Protein AF-W2PEN9-F1 (afdb_monomer_lite)

Secondary structure (DSSP, 8-state):
-PPPPPHHHHHHHHHHHS--------------PPP---------SS-PPPS----HHHHHHHHHTHHHHHHHHHHHHHHH--S-HHHHHHHHHHHHHTT-TTTT--HHHHHSSHHHHHHHHHHHHHHHTTS-TT-EEEHHHHHHHHHHH-TT--HHHHHHHHTTSPB-TTS-BEEEHHHHHHHHHHHHHTHHHHHHHHHHHHHHHHHHHHHHHHH--

Foldseek 3Di:
DDDPQPPVNLVVLQVLLLDDDPDDDDDDDDDDDD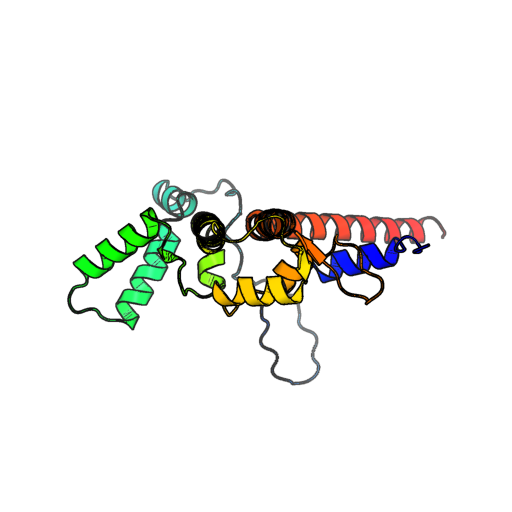DDDDDDPPDDADDPDDDDDDDPVVVCCSVVVVVVLVVVLVVCCVVVVDPDSVVSVVVSVVCLVVLNNQAPDAPCSCLVHLSSLVSLLVVLCVVCVPPDQQDKDWLVVVVVSVCVRHVNDDVSLSSQLQSPFDQDPVRIGIDGNNSSSVSSSCCSNCVVVSSVVVVVVVVVVVVVVVVVVVVVD

Organism: Phytophthora nicotianae (strain INRA-310) (NCBI:txid761204)

InterPro domains:
  IPR038968 Centriolar satellite-associated tubulin polyglutamylase complex regulator 1 [PTHR34252] (54-213)

Radius of gyration: 21.75 Å; chains: 1; bounding box: 69×40×58 Å

pLDDT: mean 78.37, std 22.48, range [27.11, 97.94]

Sequence (217 aa):
MSAPTSRLQAERLIASAYRIPLVGNDGAGDIAAPTVSSGSKLRTLTRLPSRNSTSSSEFYLQQSGVQFYVDDLVRQLQDKRPDQPAQFIASYFSAVAKGSNVKSRPYEYINGCLQNRVAFLAQLQRSYAKIDHEIVLSVGDFTEMLRCQCRDLPTQLILQATCHLVEDQDGQRRASLQTFLAAFSACFFFNEFLNKTHDIYNENSAAKDSNSIRSER

Structure (mmCIF, N/CA/C/O backbone):
data_AF-W2PEN9-F1
#
_entry.id   AF-W2PEN9-F1
#
loop_
_atom_site.group_PDB
_atom_site.id
_atom_site.type_symbol
_atom_site.label_atom_id
_atom_site.label_alt_id
_atom_site.label_comp_id
_atom_site.label_asym_id
_atom_site.label_entity_id
_atom_site.label_seq_id
_atom_site.pdbx_PDB_ins_code
_atom_site.Cartn_x
_atom_site.Cartn_y
_atom_site.Cartn_z
_atom_site.occupancy
_atom_site.B_iso_or_equiv
_atom_site.auth_seq_id
_atom_site.auth_comp_id
_atom_site.auth_asym_id
_atom_site.auth_atom_id
_atom_site.pdbx_PDB_model_num
ATOM 1 N N . MET A 1 1 ? 20.825 1.359 -31.625 1.00 36.50 1 MET A N 1
ATOM 2 C CA . MET A 1 1 ? 21.377 0.131 -31.013 1.00 36.50 1 MET A CA 1
ATOM 3 C C . MET A 1 1 ? 21.839 0.518 -29.616 1.00 36.50 1 MET A C 1
ATOM 5 O O . MET A 1 1 ? 22.819 1.241 -29.514 1.00 36.50 1 MET A O 1
ATOM 9 N N . SER A 1 2 ? 21.064 0.196 -28.575 1.00 44.50 2 SER A N 1
ATOM 10 C CA . SER A 1 2 ? 21.386 0.583 -27.190 1.00 44.50 2 SER A CA 1
ATOM 11 C C . SER A 1 2 ? 22.371 -0.422 -26.594 1.00 44.50 2 SER A C 1
ATOM 13 O O . SER A 1 2 ? 22.184 -1.628 -26.760 1.00 44.50 2 SER A O 1
ATOM 15 N N . ALA A 1 3 ? 23.444 0.066 -25.971 1.00 44.28 3 ALA A N 1
ATOM 16 C CA . ALA A 1 3 ? 24.435 -0.783 -25.321 1.00 44.28 3 ALA A CA 1
ATOM 17 C C . ALA A 1 3 ? 23.805 -1.466 -24.092 1.00 44.28 3 ALA A C 1
ATOM 19 O O . ALA A 1 3 ? 23.080 -0.807 -23.345 1.00 44.28 3 ALA A O 1
ATOM 20 N N . PRO A 1 4 ? 24.065 -2.763 -23.853 1.00 49.03 4 PRO A N 1
ATOM 21 C CA . PRO A 1 4 ? 23.565 -3.434 -22.664 1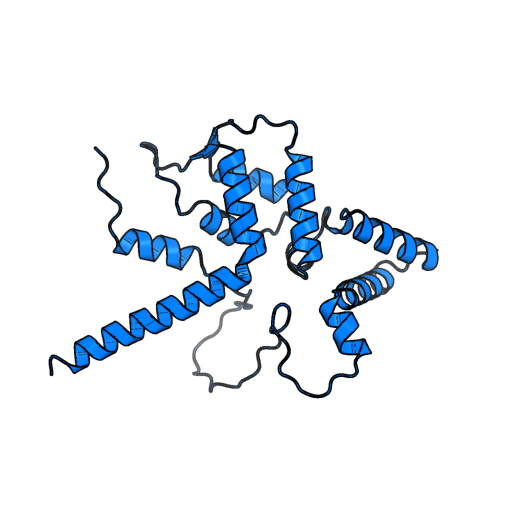.00 49.03 4 PRO A CA 1
ATOM 22 C C . PRO A 1 4 ? 24.129 -2.740 -21.422 1.00 49.03 4 PRO A C 1
ATOM 24 O O . PRO A 1 4 ? 25.333 -2.489 -21.330 1.00 49.03 4 PRO A O 1
ATOM 27 N N . THR A 1 5 ? 23.246 -2.411 -20.480 1.00 55.62 5 THR A N 1
ATOM 28 C CA . THR A 1 5 ? 23.597 -1.821 -19.188 1.00 55.62 5 THR A CA 1
ATOM 29 C C . THR A 1 5 ? 24.716 -2.644 -18.561 1.00 55.62 5 THR A C 1
ATOM 31 O O . THR A 1 5 ? 24.570 -3.852 -18.366 1.00 55.62 5 THR A O 1
ATOM 34 N N . SER A 1 6 ? 25.862 -2.015 -18.285 1.00 73.19 6 SER A N 1
ATOM 35 C CA . SER A 1 6 ? 26.991 -2.750 -17.712 1.00 73.19 6 SER A CA 1
ATOM 36 C C . SER A 1 6 ? 26.580 -3.347 -16.363 1.00 73.19 6 SER A C 1
ATOM 38 O O . SER A 1 6 ? 25.839 -2.724 -15.599 1.00 73.19 6 SER A O 1
ATOM 40 N N . ARG A 1 7 ? 27.060 -4.555 -16.053 1.00 59.19 7 ARG A N 1
ATOM 41 C CA . ARG A 1 7 ? 26.743 -5.261 -14.799 1.00 59.19 7 ARG A CA 1
ATOM 42 C C . ARG A 1 7 ? 26.916 -4.369 -13.561 1.00 59.19 7 ARG A C 1
ATOM 44 O O . ARG A 1 7 ? 26.056 -4.366 -12.692 1.00 59.19 7 ARG A O 1
ATOM 51 N N . LEU A 1 8 ? 27.971 -3.554 -13.532 1.00 60.97 8 LEU A N 1
ATOM 52 C CA . LEU A 1 8 ? 28.244 -2.599 -12.452 1.00 60.97 8 LEU A CA 1
ATOM 53 C C . LEU A 1 8 ? 27.180 -1.493 -12.338 1.00 60.97 8 LEU A C 1
ATOM 55 O O . LEU A 1 8 ? 26.851 -1.057 -11.237 1.00 60.97 8 LEU A O 1
ATOM 59 N N . GLN A 1 9 ? 26.627 -1.025 -13.458 1.00 64.06 9 GLN A N 1
ATOM 60 C CA . GLN A 1 9 ? 25.524 -0.059 -13.465 1.00 64.06 9 GLN A CA 1
ATOM 61 C C . GLN A 1 9 ? 24.226 -0.687 -12.952 1.00 64.06 9 GLN A C 1
ATOM 63 O O . GLN A 1 9 ? 23.516 -0.056 -12.170 1.00 64.06 9 GLN A O 1
ATOM 68 N N . ALA A 1 10 ? 23.942 -1.928 -13.355 1.00 58.59 10 ALA A N 1
ATOM 69 C CA . ALA A 1 10 ? 22.787 -2.674 -12.867 1.00 58.59 10 ALA A CA 1
ATOM 70 C C . ALA A 1 10 ? 22.895 -2.940 -11.355 1.00 58.59 10 ALA A C 1
ATOM 72 O O . ALA A 1 10 ? 21.950 -2.677 -10.617 1.00 58.59 10 ALA A O 1
ATOM 73 N N . GLU A 1 11 ? 24.068 -3.358 -10.870 1.00 63.22 11 GLU A N 1
ATOM 74 C CA . GLU A 1 11 ? 24.340 -3.552 -9.440 1.00 63.22 11 GLU A CA 1
ATOM 75 C C . GLU A 1 11 ? 24.165 -2.247 -8.645 1.00 63.22 11 GLU A C 1
ATOM 77 O O . GLU A 1 11 ? 23.538 -2.255 -7.587 1.00 63.22 11 GLU A O 1
ATOM 82 N N . ARG A 1 12 ? 24.623 -1.101 -9.172 1.00 64.25 12 ARG A N 1
ATOM 83 C CA . ARG A 1 12 ? 24.409 0.215 -8.539 1.00 64.25 12 ARG A CA 1
ATOM 84 C C . ARG A 1 12 ? 22.937 0.631 -8.489 1.00 64.25 12 ARG A C 1
ATOM 86 O O . ARG A 1 12 ? 22.512 1.173 -7.472 1.00 64.25 12 ARG A O 1
ATOM 93 N N . LEU A 1 13 ? 22.169 0.387 -9.554 1.00 62.69 13 LEU A N 1
ATOM 94 C CA . LEU A 1 13 ? 20.728 0.676 -9.609 1.00 62.69 13 LEU A CA 1
ATOM 95 C C . LEU A 1 13 ? 19.922 -0.204 -8.648 1.00 62.69 13 LEU A C 1
ATOM 97 O O . LEU A 1 13 ? 18.976 0.264 -8.022 1.00 62.69 13 LEU A O 1
ATOM 101 N N . ILE A 1 14 ? 20.306 -1.471 -8.512 1.00 61.19 14 ILE A N 1
ATOM 102 C CA . ILE A 1 14 ? 19.702 -2.393 -7.550 1.00 61.19 14 ILE A CA 1
ATOM 103 C C . ILE A 1 14 ? 20.055 -1.941 -6.127 1.00 61.19 14 ILE A C 1
ATOM 105 O O . ILE A 1 14 ? 19.162 -1.736 -5.308 1.00 61.19 14 ILE A O 1
ATOM 109 N N . ALA A 1 15 ? 21.333 -1.689 -5.841 1.00 61.69 15 ALA A N 1
ATOM 110 C CA . ALA A 1 15 ? 21.780 -1.269 -4.515 1.00 61.69 15 ALA A CA 1
ATOM 111 C C . ALA A 1 15 ? 21.149 0.057 -4.054 1.00 61.69 15 ALA A C 1
ATOM 113 O O . ALA A 1 15 ? 20.834 0.208 -2.872 1.00 61.69 15 ALA A O 1
ATOM 114 N N . SER A 1 16 ? 20.933 1.012 -4.968 1.00 61.69 16 SER A N 1
ATOM 115 C CA . SER A 1 16 ? 20.257 2.276 -4.652 1.00 61.69 16 SER A CA 1
ATOM 116 C C . SER A 1 16 ? 18.753 2.109 -4.419 1.00 61.69 16 SER A C 1
ATOM 118 O O . SER A 1 16 ? 18.167 2.877 -3.657 1.00 61.69 16 SER A O 1
ATOM 120 N N . ALA A 1 17 ? 18.134 1.091 -5.018 1.00 59.47 17 ALA A N 1
ATOM 121 C CA . ALA A 1 17 ? 16.733 0.769 -4.802 1.00 59.47 17 ALA A CA 1
ATOM 122 C C . ALA A 1 17 ? 16.499 0.072 -3.444 1.00 59.47 17 ALA A C 1
ATOM 124 O O . ALA A 1 17 ? 15.521 0.365 -2.764 1.00 59.47 17 ALA A O 1
ATOM 125 N N . TYR A 1 18 ? 17.407 -0.803 -2.994 1.00 56.41 18 TYR A N 1
ATOM 126 C CA . TYR A 1 18 ? 17.242 -1.633 -1.784 1.00 56.41 18 TYR A CA 1
ATOM 127 C C . TYR A 1 18 ? 17.724 -1.014 -0.457 1.00 56.41 18 TYR A C 1
ATOM 129 O O . TYR A 1 18 ? 18.087 -1.723 0.478 1.00 56.41 18 TYR A O 1
ATOM 137 N N . ARG A 1 19 ? 17.657 0.312 -0.311 1.00 55.56 19 ARG A N 1
ATOM 138 C CA . ARG A 1 19 ? 17.834 0.987 0.987 1.00 55.56 19 ARG A CA 1
ATOM 139 C C . ARG A 1 19 ? 16.737 2.009 1.210 1.00 55.56 19 ARG A C 1
ATOM 141 O O . ARG A 1 19 ? 16.896 3.153 0.804 1.00 55.56 19 ARG A O 1
ATOM 148 N N . ILE A 1 20 ? 15.666 1.643 1.911 1.00 47.00 20 ILE A N 1
ATOM 149 C CA . ILE A 1 20 ? 14.842 2.655 2.585 1.00 47.00 20 ILE A CA 1
ATOM 150 C C . ILE A 1 20 ? 15.685 3.158 3.764 1.00 47.00 20 ILE A C 1
ATOM 152 O O . ILE A 1 20 ? 15.983 2.357 4.655 1.00 47.00 20 ILE A O 1
ATOM 156 N N . PRO A 1 21 ? 16.115 4.431 3.794 1.00 37.88 21 PRO A N 1
ATOM 157 C CA . PRO A 1 21 ? 16.745 4.973 4.983 1.00 37.88 21 PRO A CA 1
ATOM 158 C C . PRO A 1 21 ? 15.712 4.904 6.110 1.00 37.88 21 PRO A C 1
ATOM 160 O O . PRO A 1 21 ? 14.621 5.461 5.992 1.00 37.88 21 PRO A O 1
ATOM 163 N N . LEU A 1 22 ? 16.036 4.205 7.199 1.00 38.66 22 LEU A N 1
ATOM 164 C CA . LEU A 1 22 ? 15.393 4.489 8.479 1.00 38.66 22 LEU A CA 1
ATOM 165 C C . LEU A 1 22 ? 15.647 5.974 8.736 1.00 38.66 22 LEU A C 1
ATOM 167 O O . LEU A 1 22 ? 16.805 6.383 8.721 1.00 38.66 22 LEU A O 1
ATOM 171 N N . VAL A 1 23 ? 14.586 6.769 8.885 1.00 37.06 23 VAL A N 1
ATOM 172 C CA . VAL A 1 23 ? 14.682 8.209 9.150 1.00 37.06 23 VAL A CA 1
ATOM 173 C C . VAL A 1 23 ? 15.519 8.404 10.417 1.00 37.06 23 VAL A C 1
ATOM 175 O O . VAL A 1 23 ? 15.041 8.221 11.534 1.00 37.06 23 VAL A O 1
ATOM 178 N N . GLY A 1 24 ? 16.800 8.698 10.214 1.00 35.28 24 GLY A N 1
ATOM 179 C CA . GLY A 1 24 ? 17.732 9.186 11.212 1.00 35.28 24 GLY A CA 1
ATOM 180 C C . GLY A 1 24 ? 17.634 10.702 11.223 1.00 35.28 24 GLY A C 1
ATOM 181 O O . GLY A 1 24 ? 17.643 11.348 10.181 1.00 35.28 24 GLY A O 1
ATOM 182 N N . ASN A 1 25 ? 17.445 11.248 12.412 1.00 36.69 25 ASN A N 1
ATOM 183 C CA . ASN A 1 25 ? 17.332 12.667 12.685 1.00 36.69 25 ASN A CA 1
ATOM 184 C C . ASN A 1 25 ? 18.675 13.374 12.417 1.00 36.69 25 ASN A C 1
ATOM 186 O O . ASN A 1 25 ? 19.529 13.399 13.301 1.00 36.69 25 ASN A O 1
ATOM 190 N N . ASP A 1 26 ? 18.850 13.954 11.228 1.00 33.12 26 ASP A N 1
ATOM 191 C CA . ASP A 1 26 ? 20.041 14.738 10.884 1.00 33.12 26 ASP A CA 1
ATOM 192 C C . ASP A 1 26 ? 19.866 16.208 11.297 1.00 33.12 26 ASP A C 1
ATOM 194 O O . ASP A 1 26 ? 19.340 17.045 10.562 1.00 33.12 26 ASP A O 1
ATOM 198 N N . GLY A 1 27 ? 20.329 16.510 12.511 1.00 28.61 27 GLY A N 1
ATOM 199 C CA . GLY A 1 27 ? 20.738 17.844 12.942 1.00 28.61 27 GLY A CA 1
ATOM 200 C C . GLY A 1 27 ? 22.260 17.861 13.106 1.00 28.61 27 GLY A C 1
ATOM 201 O O . GLY A 1 27 ? 22.811 17.022 13.811 1.00 28.61 27 GLY A O 1
ATOM 202 N N . ALA A 1 28 ? 22.916 18.789 12.413 1.00 30.97 28 ALA A N 1
ATOM 203 C CA . ALA A 1 28 ? 24.364 18.949 12.282 1.00 30.97 28 ALA A CA 1
ATOM 204 C C . ALA A 1 28 ? 25.158 19.034 13.608 1.00 30.97 28 ALA A C 1
ATOM 206 O O . ALA A 1 28 ? 24.712 19.668 14.563 1.00 30.97 28 ALA A O 1
ATOM 207 N N . GLY A 1 29 ? 26.386 18.492 13.611 1.00 27.11 29 GLY A N 1
ATOM 208 C CA . GLY A 1 29 ? 27.411 18.747 14.635 1.00 27.11 29 GLY A CA 1
ATOM 209 C C . GLY A 1 29 ? 28.512 17.676 14.692 1.00 27.11 29 GLY A C 1
ATOM 210 O O . GLY A 1 29 ? 28.218 16.488 14.697 1.00 27.11 29 GLY A O 1
ATOM 211 N N . ASP A 1 30 ? 29.770 18.112 14.717 1.00 27.16 30 ASP A N 1
ATOM 212 C CA . ASP A 1 30 ? 31.003 17.369 14.425 1.00 27.16 30 ASP A CA 1
ATOM 213 C C . ASP A 1 30 ? 31.436 16.218 15.368 1.00 27.16 30 ASP A C 1
ATOM 215 O O . ASP A 1 30 ? 31.248 16.244 16.581 1.00 27.16 30 ASP A O 1
ATOM 219 N N . ILE A 1 31 ? 32.125 15.253 14.739 1.00 38.59 31 ILE A N 1
ATOM 220 C CA . ILE A 1 31 ? 33.254 14.403 15.179 1.00 38.59 31 ILE A CA 1
ATOM 221 C C . ILE A 1 31 ? 33.302 13.951 16.658 1.00 38.59 31 ILE A C 1
ATOM 223 O O . ILE A 1 31 ? 33.938 14.577 17.501 1.00 38.59 31 ILE A O 1
ATOM 227 N N . ALA A 1 32 ? 32.833 12.722 16.905 1.00 27.30 32 ALA A N 1
ATOM 228 C CA . ALA A 1 32 ? 33.479 11.748 17.796 1.00 27.30 32 ALA A CA 1
ATOM 229 C C . ALA A 1 32 ? 32.985 10.326 17.462 1.00 27.30 32 ALA A C 1
ATOM 231 O O . ALA A 1 32 ? 31.792 10.104 17.265 1.00 27.30 32 ALA A O 1
ATOM 232 N N . ALA A 1 33 ? 33.900 9.357 17.377 1.00 37.22 33 ALA A N 1
ATOM 233 C CA . ALA A 1 33 ? 33.583 7.955 17.103 1.00 37.22 33 ALA A CA 1
ATOM 234 C C . ALA A 1 33 ? 32.641 7.366 18.176 1.00 37.22 33 ALA A C 1
ATOM 236 O O . ALA A 1 33 ? 32.981 7.452 19.359 1.00 37.22 33 ALA A O 1
ATOM 237 N N . PRO A 1 34 ? 31.515 6.714 17.819 1.00 28.61 34 PRO A N 1
ATOM 238 C CA . PRO A 1 34 ? 30.707 6.016 18.799 1.00 28.61 34 PRO A CA 1
ATOM 239 C C . PRO A 1 34 ? 31.032 4.520 18.804 1.00 28.61 34 PRO A C 1
ATOM 241 O O . PRO A 1 34 ? 30.925 3.798 17.811 1.00 28.61 34 PRO A O 1
ATOM 244 N N . THR A 1 35 ? 31.420 4.071 19.989 1.00 27.22 35 THR A N 1
ATOM 245 C CA . THR A 1 35 ? 31.368 2.695 20.462 1.00 27.22 35 THR A CA 1
ATOM 246 C C . THR A 1 35 ? 30.011 2.059 20.156 1.00 27.22 35 THR A C 1
ATOM 248 O O . THR A 1 35 ? 28.951 2.662 20.328 1.00 27.22 35 THR A O 1
ATOM 251 N N . VAL A 1 36 ? 30.051 0.810 19.689 1.00 31.73 36 VAL A N 1
ATOM 252 C CA . VAL A 1 36 ? 28.879 0.029 19.280 1.00 31.73 36 VAL A CA 1
ATOM 253 C C . VAL A 1 36 ? 28.050 -0.335 20.516 1.00 31.73 36 VAL A C 1
ATOM 255 O O . VAL A 1 36 ? 28.232 -1.383 21.129 1.00 31.73 36 VAL A O 1
ATOM 258 N N . SER A 1 37 ? 27.140 0.559 20.900 1.00 27.22 37 SER A N 1
ATOM 259 C CA . SER A 1 37 ? 26.091 0.292 21.879 1.00 27.22 37 SER A CA 1
ATOM 260 C C . SER A 1 37 ? 24.878 -0.289 21.156 1.00 27.22 37 SER A C 1
ATOM 262 O O . SER A 1 37 ? 24.178 0.376 20.393 1.00 27.22 37 SER A O 1
ATOM 264 N N . SER A 1 38 ? 24.685 -1.585 21.371 1.00 41.69 38 SER A N 1
ATOM 265 C CA . SER A 1 38 ? 23.559 -2.382 20.898 1.00 41.69 38 SER A CA 1
ATOM 266 C C . SER A 1 38 ? 22.245 -1.841 21.476 1.00 41.69 38 SER A C 1
ATOM 268 O O . SER A 1 38 ? 22.045 -1.871 22.689 1.00 41.69 38 SER A O 1
ATOM 270 N N . GLY A 1 39 ? 21.340 -1.342 20.627 1.00 37.44 39 GLY A N 1
ATOM 271 C CA . GLY A 1 39 ? 20.090 -0.752 21.118 1.00 37.44 39 GLY A CA 1
ATOM 272 C C . GLY A 1 39 ? 19.111 -0.231 20.067 1.00 37.44 39 GLY A C 1
ATOM 273 O O . GLY A 1 39 ? 18.534 0.832 20.260 1.00 37.44 39 GLY A O 1
ATOM 274 N N . SER A 1 40 ? 18.881 -0.942 18.961 1.00 32.50 40 SER A N 1
ATOM 275 C CA . SER A 1 40 ? 17.848 -0.575 17.976 1.00 32.50 40 SER A CA 1
ATOM 276 C C . SER A 1 40 ? 16.501 -1.247 18.288 1.00 32.50 40 SER A C 1
ATOM 278 O O . SER A 1 40 ? 16.258 -2.406 17.948 1.00 32.50 40 SER A O 1
ATOM 280 N N . LYS A 1 41 ? 15.591 -0.491 18.922 1.00 40.28 41 LYS A N 1
ATOM 281 C CA . LYS A 1 41 ? 14.183 -0.852 19.201 1.00 40.28 41 LYS A CA 1
ATOM 282 C C . LYS A 1 41 ? 13.266 -0.742 17.965 1.00 40.28 41 LYS A C 1
ATOM 284 O O . LYS A 1 41 ? 12.173 -0.201 18.050 1.00 40.28 41 LYS A O 1
ATOM 289 N N . LEU A 1 42 ? 13.690 -1.273 16.821 1.00 37.81 42 LEU A N 1
ATOM 290 C CA . LEU A 1 42 ? 12.857 -1.423 15.615 1.00 37.81 42 LEU A CA 1
ATOM 291 C C . LEU A 1 42 ? 13.121 -2.795 14.993 1.00 37.81 42 LEU A C 1
ATOM 293 O O . LEU A 1 42 ? 13.572 -2.961 13.865 1.00 37.81 42 LEU A O 1
ATOM 297 N N . ARG A 1 43 ? 12.877 -3.823 15.797 1.00 46.34 43 ARG A N 1
ATOM 298 C CA . ARG A 1 43 ? 12.723 -5.195 15.334 1.00 46.34 43 ARG A CA 1
ATOM 299 C C . ARG A 1 43 ? 11.409 -5.659 15.919 1.00 46.34 43 ARG A C 1
ATOM 301 O O . ARG A 1 43 ? 11.292 -5.636 17.139 1.00 46.34 43 ARG A O 1
ATOM 308 N N . THR A 1 44 ? 10.459 -6.037 15.065 1.00 44.47 44 THR A N 1
ATOM 309 C CA . THR A 1 44 ? 9.559 -7.204 15.197 1.00 44.47 44 THR A CA 1
ATOM 310 C C . THR A 1 44 ? 8.260 -6.934 14.444 1.00 44.47 44 THR A C 1
ATOM 312 O O . THR A 1 44 ? 7.286 -6.532 15.057 1.00 44.47 44 THR A O 1
ATOM 315 N N . LEU A 1 45 ? 8.222 -7.207 13.137 1.00 48.12 45 LEU A N 1
ATOM 316 C CA . LEU A 1 45 ? 6.973 -7.643 12.489 1.00 48.12 45 LEU A CA 1
ATOM 317 C C . LEU A 1 45 ? 7.129 -8.841 11.548 1.00 48.12 45 LEU A C 1
ATOM 319 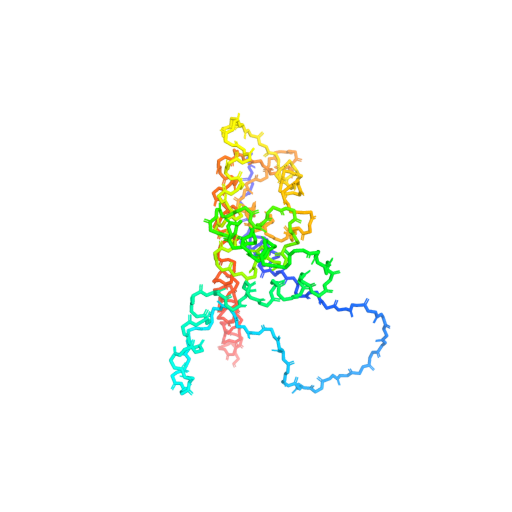O O . LEU A 1 45 ? 6.135 -9.340 11.037 1.00 48.12 45 LEU A O 1
ATOM 323 N N . THR A 1 46 ? 8.340 -9.396 11.425 1.00 46.94 46 THR A N 1
ATOM 324 C CA . THR A 1 46 ? 8.544 -10.691 10.758 1.00 46.94 46 THR A CA 1
ATOM 325 C C . THR A 1 46 ? 9.720 -11.456 11.372 1.00 46.94 46 THR A C 1
ATOM 327 O O . THR A 1 46 ? 10.643 -11.891 10.674 1.00 46.94 46 THR A O 1
ATOM 330 N N . ARG A 1 47 ? 9.755 -11.575 12.708 1.00 45.00 47 ARG A N 1
ATOM 331 C CA . ARG A 1 47 ? 10.614 -12.567 13.370 1.00 45.00 47 ARG A CA 1
ATOM 332 C C . ARG A 1 47 ? 9.761 -13.814 13.586 1.00 45.00 47 ARG A C 1
ATOM 334 O O . ARG A 1 47 ? 8.822 -13.766 14.370 1.00 45.00 47 ARG A O 1
ATOM 341 N N . LEU A 1 48 ? 10.083 -14.914 12.899 1.00 41.34 48 LEU A N 1
ATOM 342 C CA . LEU A 1 48 ? 9.625 -16.239 13.324 1.00 41.34 48 LEU A CA 1
ATOM 343 C C . LEU A 1 48 ? 10.046 -16.403 14.796 1.00 41.34 48 LEU A C 1
ATOM 345 O O . LEU A 1 48 ? 11.238 -16.236 15.084 1.00 41.34 48 LEU A O 1
ATOM 349 N N . PRO A 1 49 ? 9.115 -16.622 15.739 1.00 42.31 49 PRO A N 1
ATOM 350 C CA . PRO A 1 49 ? 9.443 -16.562 17.156 1.00 42.31 49 PRO A CA 1
ATOM 351 C C . PRO A 1 49 ? 10.445 -17.656 17.524 1.00 42.31 49 PRO A C 1
ATOM 353 O O . PRO A 1 49 ? 10.197 -18.845 17.327 1.00 42.31 49 PRO A O 1
ATOM 356 N N . SER A 1 50 ? 11.593 -17.248 18.072 1.00 44.28 50 SER A N 1
ATOM 357 C CA . SER A 1 50 ? 12.488 -18.168 18.770 1.00 44.28 50 SER A CA 1
ATOM 358 C C . SER A 1 50 ? 11.756 -18.658 20.013 1.00 44.28 50 SER A C 1
ATOM 360 O O . SER A 1 50 ? 11.274 -17.854 20.807 1.00 44.28 50 SER A O 1
ATOM 362 N N . ARG A 1 51 ? 11.654 -19.978 20.132 1.00 44.88 51 ARG A N 1
ATOM 363 C CA . ARG A 1 51 ? 10.839 -20.747 21.074 1.00 44.88 51 ARG A CA 1
ATOM 364 C C . ARG A 1 51 ? 11.215 -20.488 22.545 1.00 44.88 51 ARG A C 1
ATOM 366 O O . ARG A 1 51 ? 11.847 -21.334 23.153 1.00 44.88 51 ARG A O 1
ATOM 373 N N . ASN A 1 52 ? 10.819 -19.345 23.106 1.00 48.69 52 ASN A N 1
ATOM 374 C CA . ASN A 1 52 ? 10.964 -19.011 24.526 1.00 48.69 52 ASN A CA 1
ATOM 375 C C . ASN A 1 52 ? 9.641 -18.444 25.069 1.00 48.69 52 ASN A C 1
ATOM 377 O O . ASN A 1 52 ? 9.247 -17.343 24.707 1.00 48.69 52 ASN A O 1
ATOM 381 N N . SER A 1 53 ? 8.975 -19.260 25.893 1.00 51.09 53 SER A N 1
ATOM 382 C CA . SER A 1 53 ? 7.906 -19.003 26.882 1.00 51.09 53 SER A CA 1
ATOM 383 C C . SER A 1 53 ? 7.158 -17.652 26.901 1.00 51.09 53 SER A C 1
ATOM 385 O O . SER A 1 53 ? 6.989 -17.066 27.970 1.00 51.09 53 SER A O 1
ATOM 387 N N . THR A 1 54 ? 6.645 -17.164 25.775 1.00 50.72 54 THR A N 1
ATOM 388 C CA . THR A 1 54 ? 5.525 -16.214 25.790 1.00 50.72 54 THR A CA 1
ATOM 389 C C . THR A 1 54 ? 4.240 -16.982 26.083 1.00 50.72 54 THR A C 1
ATOM 391 O O . THR A 1 54 ? 4.038 -18.094 25.586 1.00 50.72 54 THR A O 1
ATOM 394 N N . SER A 1 55 ? 3.377 -16.431 26.940 1.00 58.34 55 SER A N 1
ATOM 395 C CA . SER A 1 55 ? 2.065 -17.032 27.200 1.00 58.34 55 SER A CA 1
ATOM 396 C C . SER A 1 55 ? 1.308 -17.194 25.873 1.00 58.34 55 SER A C 1
ATOM 398 O O . SER A 1 55 ? 1.389 -16.331 24.996 1.00 58.34 55 SER A O 1
ATOM 400 N N . SER A 1 56 ? 0.585 -18.305 25.699 1.00 67.75 56 SER A N 1
ATOM 401 C CA . SER A 1 56 ? -0.094 -18.646 24.434 1.00 67.75 56 SER A CA 1
ATOM 402 C C . SER A 1 56 ? -0.974 -17.511 23.880 1.00 67.75 56 SER A C 1
ATOM 404 O O . SER A 1 56 ? -1.161 -17.412 22.668 1.00 67.75 56 SER A O 1
ATOM 406 N N . SER A 1 57 ? -1.501 -16.651 24.755 1.00 62.38 57 SER A N 1
ATOM 407 C CA . SER A 1 57 ? -2.358 -15.509 24.420 1.00 62.38 57 SER A CA 1
ATOM 408 C C . SER A 1 57 ? -1.589 -14.343 23.793 1.00 62.38 57 SER A C 1
ATOM 410 O O . SER A 1 57 ? -2.041 -13.762 22.811 1.00 62.38 57 SER A O 1
ATOM 412 N N . GLU A 1 58 ? -0.410 -14.014 24.320 1.00 63.72 58 GLU A N 1
ATOM 413 C CA . GLU A 1 58 ? 0.441 -12.943 23.786 1.00 63.72 58 GLU A CA 1
ATOM 414 C C . GLU A 1 58 ? 0.996 -13.327 22.409 1.00 63.72 58 GLU A C 1
ATOM 416 O O . GLU A 1 58 ? 0.994 -12.524 21.475 1.00 63.72 58 GLU A O 1
ATOM 421 N N . PHE A 1 59 ? 1.360 -14.603 22.254 1.00 67.06 59 PHE A N 1
ATOM 422 C CA . PHE A 1 59 ? 1.732 -15.175 20.966 1.00 67.06 59 PHE A CA 1
ATOM 423 C C . PHE A 1 59 ? 0.590 -15.063 19.947 1.00 67.06 59 PHE A C 1
ATOM 425 O O . PHE A 1 59 ? 0.806 -14.615 18.825 1.00 67.06 59 PHE A O 1
ATOM 432 N N . TYR A 1 60 ? -0.641 -15.407 20.337 1.00 70.62 60 TYR A N 1
ATOM 433 C CA . TYR A 1 60 ? -1.814 -15.297 19.467 1.00 70.62 60 TYR A CA 1
ATOM 434 C C . TYR A 1 60 ? -2.100 -13.850 19.033 1.00 70.62 60 TYR A C 1
ATOM 436 O O . TYR A 1 60 ? -2.389 -13.603 17.860 1.00 70.62 60 TYR A O 1
ATOM 444 N N . LEU A 1 61 ? -1.993 -12.874 19.939 1.00 70.12 61 LEU A N 1
ATOM 445 C CA . LEU A 1 61 ? -2.238 -11.461 19.625 1.00 70.12 61 LEU A CA 1
ATOM 446 C C . LEU A 1 61 ? -1.187 -10.874 18.676 1.00 70.12 61 LEU A C 1
ATOM 448 O O . LEU A 1 61 ? -1.543 -10.123 17.764 1.00 70.12 61 LEU A O 1
ATOM 452 N N . GLN A 1 62 ? 0.084 -11.250 18.847 1.00 64.12 62 GLN A N 1
ATOM 453 C CA . GLN A 1 62 ? 1.141 -10.860 17.912 1.00 64.12 62 GLN A CA 1
ATOM 454 C C . GLN A 1 62 ? 0.982 -11.555 16.556 1.00 64.12 62 GLN A C 1
ATOM 456 O O . GLN A 1 62 ? 1.059 -10.900 15.520 1.00 64.12 62 GLN A O 1
ATOM 461 N N . GLN A 1 63 ? 0.694 -12.859 16.552 1.00 69.00 63 GLN A N 1
ATOM 462 C CA . GLN A 1 63 ? 0.507 -13.646 15.330 1.00 69.00 63 GLN A CA 1
ATOM 463 C C . GLN A 1 63 ? -0.706 -13.167 14.512 1.00 69.00 63 GLN A C 1
ATOM 465 O O . GLN A 1 63 ? -0.659 -13.145 13.284 1.00 69.00 63 GLN A O 1
ATOM 470 N N . SER A 1 64 ? -1.797 -12.783 15.178 1.00 72.50 64 SER A N 1
ATOM 471 C CA . SER A 1 64 ? -3.032 -12.320 14.527 1.00 72.50 64 SER A CA 1
ATOM 472 C C . SER A 1 64 ? -2.966 -10.869 14.038 1.00 72.50 64 SER A C 1
ATOM 474 O O . SER A 1 64 ? -3.832 -10.450 13.272 1.00 72.50 64 SER A O 1
ATOM 476 N N . GLY A 1 65 ? -1.964 -10.091 14.467 1.00 77.06 65 GLY A N 1
ATOM 477 C CA . GLY A 1 65 ? -1.856 -8.658 14.173 1.00 77.06 65 GLY A CA 1
ATOM 478 C C . GLY A 1 65 ? -2.862 -7.785 14.937 1.00 77.06 65 GLY A C 1
ATOM 479 O O . GLY A 1 65 ? -2.888 -6.572 14.746 1.00 77.06 65 GLY A O 1
ATOM 480 N N . VAL A 1 66 ? -3.677 -8.371 15.823 1.00 86.44 66 VAL A N 1
ATOM 481 C CA . VAL A 1 66 ? -4.720 -7.653 16.576 1.00 86.44 66 VAL A CA 1
ATOM 482 C C . VAL A 1 66 ? -4.116 -6.626 17.530 1.00 86.44 66 VAL A C 1
ATOM 484 O O . VAL A 1 66 ? -4.675 -5.539 17.665 1.00 86.44 66 VAL A O 1
ATOM 487 N N . GLN A 1 67 ? -2.960 -6.923 18.134 1.00 88.81 67 GLN A N 1
ATOM 488 C CA . GLN A 1 67 ? -2.296 -5.991 19.053 1.00 88.81 67 GLN A CA 1
ATOM 489 C C . GLN A 1 67 ? -2.016 -4.636 18.389 1.00 88.81 67 GLN A C 1
ATOM 491 O O . GLN A 1 67 ? -2.340 -3.598 18.957 1.00 88.81 67 GLN A O 1
ATOM 496 N N . PHE A 1 68 ? -1.520 -4.649 17.147 1.00 92.00 68 PHE A N 1
ATOM 497 C CA . PHE A 1 68 ? -1.257 -3.434 16.374 1.00 92.00 68 PHE A CA 1
ATOM 498 C C . PHE A 1 68 ? -2.512 -2.557 16.243 1.00 92.00 68 PHE A C 1
ATOM 500 O O . PHE A 1 68 ? -2.463 -1.336 16.392 1.00 92.00 68 PHE A O 1
ATOM 507 N N . TYR A 1 69 ? -3.662 -3.186 15.989 1.00 94.62 69 TYR A N 1
ATOM 508 C CA . TYR A 1 69 ? -4.926 -2.476 15.855 1.00 94.62 69 TYR A CA 1
ATOM 509 C C . TYR A 1 69 ? -5.432 -1.908 17.176 1.00 94.62 69 TYR A C 1
ATOM 511 O O . TYR A 1 69 ? -5.996 -0.815 17.160 1.00 94.62 69 TYR A O 1
ATOM 519 N N . VAL A 1 70 ? -5.234 -2.622 18.287 1.00 94.50 70 VAL A N 1
ATOM 520 C CA . VAL A 1 70 ? -5.594 -2.152 19.630 1.00 94.50 70 VAL A CA 1
ATOM 521 C C . VAL A 1 70 ? -4.726 -0.959 20.033 1.00 94.50 70 VAL A C 1
ATOM 523 O O . VAL A 1 70 ? -5.273 0.043 20.487 1.00 94.50 70 VAL A O 1
ATOM 526 N N . ASP A 1 71 ? -3.414 -1.015 19.799 1.00 94.44 71 ASP A N 1
ATOM 527 C CA . ASP A 1 71 ? -2.494 0.084 20.122 1.00 94.44 71 ASP A CA 1
ATOM 528 C C . ASP A 1 71 ? -2.851 1.365 19.349 1.00 94.44 71 ASP A C 1
ATOM 530 O O . ASP A 1 71 ? -2.916 2.457 19.920 1.00 94.44 71 ASP A O 1
ATOM 534 N N . ASP A 1 72 ? -3.147 1.237 18.052 1.00 96.56 72 ASP A N 1
ATOM 535 C CA . ASP A 1 72 ? -3.603 2.363 17.232 1.00 96.56 72 ASP A CA 1
ATOM 536 C C . ASP A 1 72 ? -4.974 2.895 17.675 1.00 96.56 72 ASP A C 1
ATOM 538 O O . ASP A 1 72 ? -5.177 4.108 17.734 1.00 96.56 72 ASP A O 1
ATOM 542 N N . LEU A 1 73 ? -5.910 2.010 18.027 1.00 97.12 73 LEU A N 1
ATOM 543 C CA . LEU A 1 73 ? -7.231 2.390 18.524 1.00 97.12 73 LEU A CA 1
ATOM 544 C C . LEU A 1 73 ? -7.137 3.180 19.835 1.00 97.12 73 LEU A C 1
ATOM 546 O O . LEU A 1 73 ? -7.792 4.213 19.968 1.00 97.12 73 LEU A O 1
ATOM 550 N N . VAL A 1 74 ? -6.320 2.719 20.787 1.00 97.38 74 VAL A N 1
ATOM 551 C CA . VAL A 1 74 ? -6.107 3.404 22.070 1.00 97.38 74 VAL A CA 1
ATOM 552 C C . VAL A 1 74 ? -5.507 4.787 21.842 1.00 97.38 74 VAL A C 1
ATOM 554 O O . VAL A 1 74 ? -6.021 5.757 22.398 1.00 97.38 74 VAL A O 1
ATOM 557 N N . ARG A 1 75 ? -4.495 4.903 20.971 1.00 96.81 75 ARG A N 1
ATOM 558 C CA . ARG A 1 75 ? -3.925 6.202 20.583 1.00 96.81 75 ARG A CA 1
ATOM 559 C C . ARG A 1 75 ? -5.004 7.131 20.017 1.00 96.81 75 ARG A C 1
ATOM 561 O O . ARG A 1 75 ? -5.186 8.240 20.504 1.00 96.81 75 ARG A O 1
ATOM 568 N N . GLN A 1 76 ? -5.805 6.650 19.064 1.00 96.56 76 GLN A N 1
ATOM 569 C CA . GLN A 1 76 ? -6.876 7.456 18.472 1.00 96.56 76 GLN A CA 1
ATOM 570 C C . GLN A 1 76 ? -7.970 7.862 19.470 1.00 96.56 76 GLN A C 1
ATOM 572 O O . GLN A 1 76 ? -8.516 8.958 19.348 1.00 96.56 76 GLN A O 1
ATOM 577 N N . LEU A 1 77 ? -8.309 7.010 20.442 1.00 97.56 77 LEU A N 1
ATOM 578 C CA . LEU A 1 77 ? -9.260 7.346 21.506 1.00 97.56 77 LEU A CA 1
ATOM 579 C C . LEU A 1 77 ? -8.715 8.450 22.419 1.00 97.56 77 LEU A C 1
ATOM 581 O O . LEU A 1 77 ? -9.465 9.351 22.792 1.00 97.56 77 LEU A O 1
ATOM 585 N N . GLN A 1 78 ? -7.423 8.397 22.751 1.00 96.81 78 GLN A N 1
ATOM 586 C CA . GLN A 1 78 ? -6.753 9.417 23.562 1.00 96.81 78 GLN A CA 1
ATOM 587 C C . GLN A 1 78 ? -6.677 10.766 22.841 1.00 96.81 78 GLN A C 1
ATOM 589 O O . GLN A 1 78 ? -6.925 11.797 23.473 1.00 96.81 78 GLN A O 1
ATOM 594 N N . ASP A 1 79 ? -6.396 10.739 21.537 1.00 96.25 79 ASP A N 1
ATOM 595 C CA . ASP A 1 79 ? -6.246 11.933 20.703 1.00 96.25 79 ASP A CA 1
ATOM 596 C C . ASP A 1 79 ? -7.594 12.593 20.392 1.00 96.25 79 ASP A C 1
ATOM 598 O O . ASP A 1 79 ? -7.755 13.802 20.540 1.00 96.25 79 ASP A O 1
ATOM 602 N N . LYS A 1 80 ? -8.581 11.801 19.950 1.00 96.06 80 LYS A N 1
ATOM 603 C CA . LYS A 1 80 ? -9.866 12.321 19.453 1.00 96.06 80 LYS A CA 1
ATOM 604 C C . LYS A 1 80 ? -10.911 12.510 20.544 1.00 96.06 80 LYS A C 1
ATOM 606 O O . LYS A 1 80 ? -11.828 13.295 20.337 1.00 96.06 80 LYS A O 1
ATOM 611 N N . ARG A 1 81 ? -10.808 11.762 21.651 1.00 96.06 81 ARG A N 1
ATOM 612 C CA . ARG A 1 81 ? -11.764 11.751 22.778 1.00 96.06 81 ARG A CA 1
ATOM 613 C C . ARG A 1 81 ? -13.232 11.803 22.321 1.00 96.06 81 ARG A C 1
ATOM 615 O O . ARG A 1 81 ? -13.938 12.749 22.654 1.00 96.06 81 ARG A O 1
ATOM 622 N N . PRO A 1 82 ? -13.685 10.822 21.521 1.00 96.69 82 PRO A N 1
ATOM 623 C CA . PRO A 1 82 ? -15.022 10.860 20.941 1.00 96.69 82 PRO A CA 1
ATOM 624 C C . PRO A 1 82 ? -16.103 10.772 22.024 1.00 96.69 82 PRO A C 1
ATOM 626 O O . PRO A 1 82 ? -15.975 9.982 22.959 1.00 96.69 82 PRO A O 1
ATOM 629 N N . ASP A 1 83 ? -17.213 11.484 21.826 1.00 97.31 83 ASP A N 1
ATOM 630 C CA . ASP A 1 83 ? -18.363 11.475 22.747 1.00 97.31 83 ASP A CA 1
ATOM 631 C C . ASP A 1 83 ? -18.983 10.079 22.920 1.00 97.31 83 ASP A C 1
ATOM 633 O O . ASP A 1 83 ? -19.564 9.761 23.956 1.00 97.31 83 ASP A O 1
ATOM 637 N N . GLN A 1 84 ? -18.845 9.220 21.903 1.00 97.50 84 GLN A N 1
ATOM 638 C CA . GLN A 1 84 ? -19.348 7.845 21.897 1.00 97.50 84 GLN A CA 1
ATOM 639 C C . GLN A 1 84 ? -18.210 6.830 21.671 1.00 97.50 84 GLN A C 1
ATOM 641 O O . GLN A 1 84 ? -18.060 6.300 20.563 1.00 97.50 84 GLN A O 1
ATOM 646 N N . PRO A 1 85 ? -17.410 6.502 22.707 1.00 96.75 85 PRO A N 1
ATOM 647 C CA . PRO A 1 85 ? -16.258 5.609 22.571 1.00 96.75 85 PRO A CA 1
ATOM 648 C C . PRO A 1 85 ? -16.618 4.214 22.052 1.00 96.75 85 PRO A C 1
ATOM 650 O O . PRO A 1 85 ? -15.921 3.679 21.195 1.00 96.75 85 PRO A O 1
ATOM 653 N N . ALA A 1 86 ? -17.733 3.632 22.506 1.00 97.25 86 ALA A N 1
ATOM 654 C CA . ALA A 1 86 ? -18.163 2.303 22.065 1.00 97.25 86 ALA A CA 1
ATOM 655 C C . ALA A 1 86 ? -18.452 2.258 20.552 1.00 97.25 86 ALA A C 1
ATOM 657 O O . ALA A 1 86 ? -17.996 1.351 19.854 1.00 97.25 86 ALA A O 1
ATOM 658 N N . GLN A 1 87 ? -19.144 3.275 20.028 1.00 97.88 87 GLN A N 1
ATOM 659 C CA . GLN A 1 87 ? -19.442 3.382 18.599 1.00 97.88 87 GLN A CA 1
ATOM 660 C C . GLN A 1 87 ? -18.174 3.639 17.776 1.00 97.88 87 GLN A C 1
ATOM 662 O O . GLN A 1 87 ? -18.027 3.102 16.674 1.00 97.88 87 GLN A O 1
ATOM 667 N N . PHE A 1 88 ? -17.239 4.424 18.318 1.00 97.75 88 PHE A N 1
ATOM 668 C CA . PHE A 1 88 ? -15.936 4.655 17.702 1.00 97.75 88 PHE A CA 1
ATOM 669 C C . PHE A 1 88 ? -15.140 3.350 17.561 1.00 97.75 88 PHE A C 1
ATOM 671 O O . PHE A 1 88 ? -14.671 3.034 16.468 1.00 97.75 88 PHE A O 1
ATOM 678 N N . ILE A 1 89 ? -15.060 2.554 18.632 1.00 97.69 89 ILE A N 1
ATOM 679 C CA . ILE A 1 89 ? -14.382 1.249 18.646 1.00 97.69 89 ILE A CA 1
ATOM 680 C C . ILE A 1 89 ? -15.012 0.296 17.619 1.00 97.69 89 ILE A C 1
ATOM 682 O O . ILE A 1 89 ? -14.301 -0.300 16.807 1.00 97.69 89 ILE A O 1
ATOM 686 N N . ALA A 1 90 ? -16.344 0.186 17.603 1.00 97.88 90 ALA A N 1
ATOM 687 C CA . ALA A 1 90 ? -17.054 -0.665 16.648 1.00 97.88 90 ALA A CA 1
ATOM 688 C C . ALA A 1 90 ? -16.797 -0.237 15.192 1.00 97.88 90 ALA A C 1
ATOM 690 O O . ALA A 1 90 ? -16.528 -1.069 14.322 1.00 97.88 90 ALA A O 1
ATOM 691 N N . SER A 1 91 ? -16.822 1.072 14.928 1.00 97.81 91 SER A N 1
ATOM 692 C CA . SER A 1 91 ? -16.562 1.633 13.597 1.00 97.81 91 SER A CA 1
ATOM 693 C C . SER A 1 91 ? -15.120 1.390 13.148 1.00 97.81 91 SER A C 1
ATOM 695 O O . SER A 1 91 ? -14.890 1.052 11.986 1.00 97.81 91 SER A O 1
ATOM 697 N N . TYR A 1 92 ? -14.158 1.499 14.067 1.00 97.38 92 TYR A N 1
ATOM 698 C CA . TYR A 1 92 ? -12.750 1.227 13.801 1.00 97.38 92 TYR A CA 1
ATOM 699 C C . TYR A 1 92 ? -12.533 -0.222 13.346 1.00 97.38 92 TYR A C 1
ATOM 701 O O . TYR A 1 92 ? -12.001 -0.452 12.258 1.00 97.38 92 TYR A O 1
ATOM 709 N N . PHE A 1 93 ? -13.019 -1.207 14.106 1.00 96.19 93 PHE A N 1
ATOM 710 C CA . PHE A 1 93 ? -12.868 -2.613 13.718 1.00 96.19 93 PHE A CA 1
ATOM 711 C C . PHE A 1 93 ? -13.706 -2.989 12.490 1.00 96.19 93 PHE A C 1
ATOM 713 O O . PHE A 1 93 ? -13.265 -3.813 11.690 1.00 96.19 93 PHE A O 1
ATOM 720 N N . SER A 1 94 ? -14.854 -2.339 12.260 1.00 97.62 94 SER A N 1
ATOM 721 C CA . SER A 1 94 ? -15.589 -2.486 10.995 1.00 97.62 94 SER A CA 1
ATOM 722 C C . SER A 1 94 ? -14.752 -2.021 9.799 1.00 97.62 94 SER A C 1
ATOM 724 O O . SER A 1 94 ? -14.736 -2.683 8.760 1.00 97.62 94 SER A O 1
ATOM 726 N N . ALA A 1 95 ? -14.020 -0.911 9.936 1.00 97.12 95 ALA A N 1
ATOM 727 C CA . ALA A 1 95 ? -13.128 -0.417 8.892 1.00 97.12 95 ALA A CA 1
ATOM 728 C C . ALA A 1 95 ? -11.931 -1.350 8.661 1.00 97.12 95 ALA A C 1
ATOM 730 O O . ALA A 1 95 ? -11.558 -1.565 7.508 1.00 97.12 95 ALA A O 1
ATOM 731 N N . VAL A 1 96 ? -11.360 -1.928 9.725 1.00 95.62 96 VAL A N 1
ATOM 732 C CA . VAL A 1 96 ? -10.290 -2.939 9.627 1.00 95.62 96 VAL A CA 1
ATOM 733 C C . VAL A 1 96 ? -10.791 -4.182 8.892 1.00 95.62 96 VAL A C 1
ATOM 735 O O . VAL A 1 96 ? -10.181 -4.597 7.913 1.00 95.62 96 VAL A O 1
ATOM 738 N N . ALA A 1 97 ? -11.948 -4.722 9.282 1.00 93.50 97 ALA A N 1
ATOM 739 C CA . ALA A 1 97 ? -12.534 -5.900 8.641 1.00 93.50 97 ALA A CA 1
ATOM 740 C C . ALA A 1 97 ? -12.843 -5.677 7.147 1.00 93.50 97 ALA A C 1
ATOM 742 O O . ALA A 1 97 ? -12.728 -6.595 6.341 1.00 93.50 97 ALA A O 1
ATOM 743 N N . LYS A 1 98 ? -13.205 -4.446 6.762 1.00 95.56 98 LYS A N 1
ATOM 744 C CA . LYS A 1 98 ? -13.441 -4.047 5.361 1.00 95.56 98 LYS A CA 1
ATOM 745 C C . LYS A 1 98 ? -12.159 -3.687 4.598 1.00 95.56 98 LYS A C 1
ATOM 747 O O . LYS A 1 98 ? -12.220 -3.440 3.393 1.00 95.56 98 LYS A O 1
ATOM 752 N N . GLY A 1 99 ? -11.018 -3.587 5.282 1.00 95.19 99 GLY A N 1
ATOM 753 C CA . GLY A 1 99 ? -9.762 -3.091 4.718 1.00 95.19 99 GLY A CA 1
ATOM 754 C C . GLY A 1 99 ? -9.809 -1.617 4.299 1.00 95.19 99 GLY A C 1
ATOM 755 O O . GLY A 1 99 ? -9.049 -1.197 3.432 1.00 95.19 99 GLY A O 1
ATOM 756 N N . SER A 1 100 ? -10.729 -0.821 4.856 1.00 96.69 100 SER A N 1
ATOM 757 C CA . SER A 1 100 ? -10.818 0.625 4.602 1.00 96.69 100 SER A CA 1
ATOM 758 C C . SER A 1 100 ? -10.081 1.462 5.647 1.00 96.69 100 SER A C 1
ATOM 760 O O . SER A 1 100 ? -10.009 2.679 5.506 1.00 96.69 100 SER A O 1
ATOM 762 N N . ASN A 1 101 ? -9.537 0.828 6.688 1.00 95.94 101 ASN A N 1
ATOM 763 C CA . ASN A 1 101 ? -8.773 1.462 7.766 1.00 95.94 101 ASN A CA 1
ATOM 764 C C . ASN A 1 101 ? -7.471 2.130 7.297 1.00 95.94 101 ASN A C 1
ATOM 766 O O . ASN A 1 101 ? -6.940 2.963 8.026 1.00 95.94 101 ASN A O 1
ATOM 770 N N . VAL A 1 102 ? -6.970 1.761 6.115 1.00 96.88 102 VAL A N 1
ATOM 771 C CA . VAL A 1 102 ? -5.734 2.278 5.501 1.00 96.88 102 VAL A CA 1
ATOM 772 C C . VAL A 1 102 ? -5.943 3.551 4.671 1.00 96.88 102 VAL A C 1
ATOM 774 O O . VAL A 1 102 ? -4.971 4.194 4.281 1.00 96.88 102 VAL A O 1
ATOM 777 N N . LYS A 1 103 ? -7.197 3.959 4.426 1.00 94.62 103 LYS A N 1
ATOM 778 C CA . LYS A 1 103 ? -7.513 5.195 3.695 1.00 94.62 103 LYS A CA 1
ATOM 779 C C . LYS A 1 103 ? -7.003 6.419 4.448 1.00 94.62 103 LYS A C 1
ATOM 781 O O . LYS A 1 103 ? -7.298 6.575 5.632 1.00 94.62 103 LYS A O 1
ATOM 786 N N . SER A 1 104 ? -6.295 7.301 3.743 1.00 91.81 104 SER A N 1
ATOM 787 C CA . SER A 1 104 ? -5.773 8.562 4.290 1.00 91.81 104 SER A CA 1
ATOM 788 C C . SER A 1 104 ? -4.917 8.377 5.550 1.00 91.81 104 SER A C 1
ATOM 790 O O . SER A 1 104 ? -4.903 9.236 6.431 1.00 91.81 104 SER A O 1
ATOM 792 N N . ARG A 1 105 ? -4.232 7.234 5.663 1.00 96.00 105 ARG A N 1
ATOM 793 C CA . ARG A 1 105 ? -3.296 6.945 6.751 1.00 96.00 105 ARG A CA 1
ATOM 794 C C . ARG A 1 105 ? -1.859 7.212 6.302 1.00 96.00 105 ARG A C 1
ATOM 796 O O . ARG A 1 105 ? -1.579 7.086 5.110 1.00 96.00 105 ARG A O 1
ATOM 803 N N . PRO A 1 106 ? -0.958 7.550 7.240 1.00 96.38 106 PRO A N 1
ATOM 804 C CA . PRO A 1 106 ? 0.461 7.648 6.935 1.00 96.38 106 PRO A CA 1
ATOM 805 C C . PRO A 1 106 ? 1.030 6.283 6.542 1.00 96.38 106 PRO A C 1
ATOM 807 O O . PRO A 1 106 ? 0.519 5.231 6.959 1.00 96.38 106 PRO A O 1
ATOM 810 N N . TYR A 1 107 ? 2.122 6.312 5.787 1.00 96.25 107 TYR A N 1
ATOM 811 C CA . TYR A 1 107 ? 2.844 5.130 5.334 1.00 96.25 107 TYR A CA 1
ATOM 812 C C . TYR A 1 107 ? 3.209 4.198 6.491 1.00 96.25 107 TYR A C 1
ATOM 814 O O . TYR A 1 107 ? 3.055 2.985 6.371 1.00 96.25 107 TYR A O 1
ATOM 822 N N . GLU A 1 108 ? 3.635 4.747 7.632 1.00 95.44 108 GLU A N 1
ATOM 823 C CA . GLU A 1 108 ? 4.006 3.960 8.813 1.00 95.44 108 GLU A CA 1
ATOM 824 C C . GLU A 1 108 ? 2.879 3.014 9.257 1.00 95.44 108 GLU A C 1
ATOM 826 O O . GLU A 1 108 ? 3.116 1.831 9.498 1.00 95.44 108 GLU A O 1
ATOM 831 N N . TYR A 1 109 ? 1.632 3.496 9.286 1.00 96.12 109 TYR A N 1
ATOM 832 C CA . TYR A 1 109 ? 0.482 2.664 9.641 1.00 96.12 109 TYR A CA 1
ATOM 833 C C . TYR A 1 109 ? 0.178 1.624 8.559 1.00 96.12 109 TYR A C 1
ATOM 835 O O . TYR A 1 109 ? -0.086 0.458 8.862 1.00 96.12 109 TYR A O 1
ATOM 843 N N . ILE A 1 110 ? 0.224 2.041 7.291 1.00 96.75 110 ILE A N 1
ATOM 844 C CA . ILE A 1 110 ? -0.019 1.178 6.127 1.00 96.75 110 ILE A CA 1
ATOM 845 C C . ILE A 1 110 ? 0.991 0.020 6.084 1.00 96.75 110 ILE A C 1
ATOM 847 O O . ILE A 1 110 ? 0.624 -1.125 5.819 1.00 96.75 110 ILE A O 1
ATOM 851 N N . ASN A 1 111 ? 2.252 0.303 6.400 1.00 94.19 111 ASN A N 1
ATOM 852 C CA . ASN A 1 111 ? 3.341 -0.665 6.440 1.00 94.19 111 ASN A CA 1
ATOM 853 C C . ASN A 1 111 ? 3.425 -1.445 7.768 1.00 94.19 111 ASN A C 1
ATOM 855 O O . ASN A 1 111 ? 4.206 -2.394 7.875 1.00 94.19 111 ASN A O 1
ATOM 859 N N . GLY A 1 112 ? 2.635 -1.044 8.767 1.00 90.94 112 GLY A N 1
ATOM 860 C CA . GLY A 1 112 ? 2.739 -1.483 10.156 1.00 90.94 112 GLY A CA 1
ATOM 861 C C . GLY A 1 112 ? 2.172 -2.868 10.465 1.00 90.94 112 GLY A C 1
ATOM 862 O O . GLY A 1 112 ? 2.320 -3.332 11.584 1.00 90.94 112 GLY A O 1
ATOM 863 N N . CYS A 1 113 ? 1.537 -3.556 9.518 1.00 89.50 113 CYS A N 1
ATOM 864 C CA . CYS A 1 113 ? 1.290 -4.998 9.608 1.00 89.50 113 CYS A CA 1
ATOM 865 C C . CYS A 1 113 ? 0.963 -5.572 8.226 1.00 89.50 113 CYS A C 1
ATOM 867 O O . CYS A 1 113 ? 0.604 -4.842 7.298 1.00 89.50 113 CYS A O 1
ATOM 869 N N . LEU A 1 114 ? 1.049 -6.897 8.086 1.00 90.38 114 LEU A N 1
ATOM 870 C CA . LEU A 1 114 ? 0.791 -7.576 6.815 1.00 90.38 114 LEU A CA 1
ATOM 871 C C . LEU A 1 114 ? -0.631 -7.315 6.300 1.00 90.38 114 LEU A C 1
ATOM 873 O O . LEU A 1 114 ? -0.832 -7.055 5.117 1.00 90.38 114 LEU A O 1
ATOM 877 N N . GLN A 1 115 ? -1.612 -7.337 7.200 1.00 91.50 115 GLN A N 1
ATOM 878 C CA . GLN A 1 115 ? -3.021 -7.122 6.889 1.00 91.50 115 GLN A CA 1
ATOM 879 C C . GLN A 1 115 ? -3.260 -5.713 6.330 1.00 91.50 115 GLN A C 1
ATOM 881 O O . GLN A 1 115 ? -4.009 -5.559 5.365 1.00 91.50 115 GLN A O 1
ATOM 886 N N . ASN A 1 116 ? -2.570 -4.696 6.857 1.00 95.06 116 ASN A N 1
ATOM 887 C CA . ASN A 1 116 ? -2.634 -3.338 6.316 1.00 95.06 116 ASN A CA 1
ATOM 888 C C . ASN A 1 116 ? -1.995 -3.238 4.932 1.00 95.06 116 ASN A C 1
ATOM 890 O O . ASN A 1 116 ? -2.569 -2.591 4.057 1.00 95.06 116 ASN A O 1
ATOM 894 N N . ARG A 1 117 ? -0.869 -3.924 4.691 1.00 95.44 117 ARG A N 1
ATOM 895 C CA . ARG A 1 117 ? -0.264 -3.967 3.351 1.00 95.44 117 ARG A CA 1
ATOM 896 C C . ARG A 1 117 ? -1.232 -4.563 2.329 1.00 95.44 117 ARG A C 1
ATOM 898 O O . ARG A 1 117 ? -1.442 -3.976 1.270 1.00 95.44 117 ARG A O 1
ATOM 905 N N . VAL A 1 118 ? -1.878 -5.682 2.668 1.00 95.38 118 VAL A N 1
ATOM 906 C CA . VAL A 1 118 ? -2.903 -6.315 1.817 1.00 95.38 118 VAL A CA 1
ATOM 907 C C . VAL A 1 118 ? -4.079 -5.370 1.578 1.00 95.38 118 VAL A C 1
ATOM 909 O O . VAL A 1 118 ? -4.492 -5.178 0.435 1.00 95.38 118 VAL A O 1
ATOM 912 N N . ALA A 1 119 ? -4.604 -4.750 2.638 1.00 96.94 119 ALA A N 1
ATOM 913 C CA . ALA A 1 119 ? -5.717 -3.812 2.538 1.00 96.94 119 ALA A CA 1
ATOM 914 C C . ALA A 1 119 ? -5.382 -2.615 1.635 1.00 96.94 119 ALA A C 1
ATOM 916 O O . ALA A 1 119 ? -6.214 -2.208 0.820 1.00 96.94 119 ALA A O 1
ATOM 917 N N . PHE A 1 120 ? -4.157 -2.090 1.733 1.00 97.94 120 PHE A N 1
ATOM 918 C CA . PHE A 1 120 ? -3.680 -0.983 0.909 1.00 97.94 120 PHE A CA 1
ATOM 919 C C . PHE A 1 120 ? -3.567 -1.375 -0.564 1.00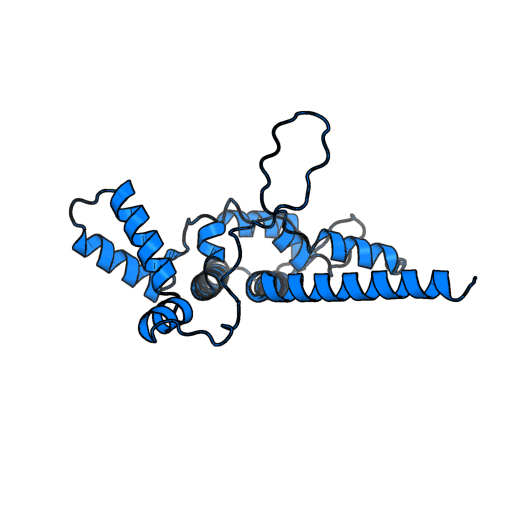 97.94 120 PHE A C 1
ATOM 921 O O . PHE A 1 120 ? -4.075 -0.655 -1.420 1.00 97.94 120 PHE A O 1
ATOM 928 N N . LEU A 1 121 ? -2.999 -2.543 -0.875 1.00 97.44 121 LEU A N 1
ATOM 929 C CA . LEU A 1 121 ? -2.925 -3.040 -2.253 1.00 97.44 121 LEU A CA 1
ATOM 930 C C . LEU A 1 121 ? -4.314 -3.300 -2.850 1.00 97.44 121 LEU A C 1
ATOM 932 O O . LEU A 1 121 ? -4.586 -2.902 -3.982 1.00 97.44 121 LEU A O 1
ATOM 936 N N . ALA A 1 122 ? -5.233 -3.879 -2.074 1.00 96.94 122 ALA A N 1
ATOM 937 C CA . ALA A 1 122 ? -6.617 -4.059 -2.504 1.00 96.94 122 ALA A CA 1
ATOM 938 C C . ALA A 1 122 ? -7.330 -2.712 -2.724 1.00 96.94 122 ALA A C 1
ATOM 940 O O . ALA A 1 122 ? -8.142 -2.566 -3.638 1.00 96.94 122 ALA A O 1
ATOM 941 N N . GLN A 1 123 ? -7.045 -1.699 -1.899 1.00 96.12 123 GLN A N 1
ATOM 942 C CA . GLN A 1 123 ? -7.524 -0.339 -2.138 1.00 96.12 123 GLN A CA 1
ATOM 943 C C . GLN A 1 123 ? -6.942 0.238 -3.428 1.00 96.12 123 GLN A C 1
ATOM 945 O O . GLN A 1 123 ? -7.706 0.802 -4.203 1.00 96.12 123 GLN A O 1
ATOM 950 N N . LEU A 1 124 ? -5.643 0.072 -3.671 1.00 95.19 124 LEU A N 1
ATOM 951 C CA . LEU A 1 124 ? -4.957 0.576 -4.857 1.00 95.19 124 LEU A CA 1
ATOM 952 C C . LEU A 1 124 ? -5.583 0.025 -6.144 1.00 95.19 124 LEU A C 1
ATOM 954 O O . LEU A 1 124 ? -5.958 0.787 -7.032 1.00 95.19 124 LEU A O 1
ATOM 958 N N . GLN A 1 125 ? -5.787 -1.294 -6.189 1.00 94.44 125 GLN A N 1
ATOM 959 C CA . GLN A 1 125 ? -6.465 -1.972 -7.295 1.00 94.44 125 GLN A CA 1
ATOM 960 C C . GLN A 1 125 ? -7.873 -1.412 -7.523 1.00 94.44 125 GLN A C 1
ATOM 962 O O . GLN A 1 125 ? -8.248 -1.117 -8.653 1.00 94.44 125 GLN A O 1
ATOM 967 N N . ARG A 1 126 ? -8.651 -1.195 -6.453 1.00 95.00 126 ARG A N 1
ATOM 968 C CA . ARG A 1 126 ? -9.993 -0.596 -6.561 1.00 95.00 126 ARG A CA 1
ATOM 969 C C . ARG A 1 126 ? -9.957 0.854 -7.042 1.00 95.00 126 ARG A C 1
ATOM 971 O O . ARG A 1 126 ? -10.814 1.233 -7.837 1.00 95.00 126 ARG A O 1
ATOM 978 N N . SER A 1 127 ? -8.996 1.652 -6.576 1.00 94.81 127 SER A N 1
ATOM 979 C CA . SER A 1 127 ? -8.844 3.061 -6.961 1.00 94.81 127 SER A CA 1
ATOM 980 C C . SER A 1 127 ? -8.575 3.223 -8.459 1.00 94.81 127 SER A C 1
ATOM 982 O O . SER A 1 127 ? -9.025 4.205 -9.046 1.00 94.81 127 SER A O 1
ATOM 984 N N . TYR A 1 128 ? -7.905 2.251 -9.086 1.00 95.31 128 TYR A N 1
ATOM 985 C CA . TYR A 1 128 ? -7.535 2.304 -10.505 1.00 95.31 128 TYR A CA 1
ATOM 986 C C . TYR A 1 128 ? -8.254 1.290 -11.394 1.00 95.31 128 TYR A C 1
ATOM 988 O O . TYR A 1 128 ? -7.958 1.208 -12.579 1.00 95.31 128 TYR A O 1
ATOM 996 N N . ALA A 1 129 ? -9.255 0.578 -10.873 1.00 95.12 129 ALA A N 1
ATOM 997 C CA . ALA A 1 129 ? -9.982 -0.453 -11.618 1.00 95.12 129 ALA A CA 1
ATOM 998 C C . ALA A 1 129 ? -10.642 0.054 -12.915 1.00 95.12 129 ALA A C 1
ATOM 1000 O O . ALA A 1 129 ? -10.914 -0.734 -13.813 1.00 95.12 129 ALA A O 1
ATOM 1001 N N . LYS A 1 130 ? -10.930 1.360 -13.003 1.00 95.62 130 LYS A N 1
ATOM 1002 C CA . LYS A 1 130 ? -11.557 1.997 -14.174 1.00 95.62 130 LYS A CA 1
ATOM 1003 C C . LYS A 1 130 ? -10.558 2.585 -15.173 1.00 95.62 130 LYS A C 1
ATOM 1005 O O . LYS A 1 130 ? -10.984 3.091 -16.204 1.00 95.62 130 LYS A O 1
ATOM 1010 N N . ILE A 1 131 ? -9.268 2.587 -14.845 1.00 95.12 131 ILE A N 1
ATOM 1011 C CA . ILE A 1 131 ? -8.218 3.060 -15.745 1.00 95.12 131 ILE A CA 1
ATOM 1012 C C . ILE A 1 131 ? -7.860 1.908 -16.685 1.00 95.12 131 ILE A C 1
ATOM 1014 O O . ILE A 1 131 ? -7.853 0.748 -16.270 1.00 95.12 131 ILE A O 1
ATOM 1018 N N . ASP A 1 132 ? -7.583 2.217 -17.949 1.00 96.62 132 ASP A N 1
ATOM 1019 C CA . ASP A 1 132 ? -7.033 1.232 -18.877 1.00 96.62 132 ASP A CA 1
ATOM 1020 C C . ASP A 1 132 ? -5.695 0.709 -18.335 1.00 96.62 132 ASP A C 1
ATOM 1022 O O . ASP A 1 132 ? -4.790 1.482 -18.041 1.00 96.62 132 ASP A O 1
ATOM 1026 N N . HIS A 1 133 ? -5.581 -0.602 -18.154 1.00 94.81 133 HIS A N 1
ATOM 1027 C CA . HIS A 1 133 ? -4.402 -1.215 -17.547 1.00 94.81 133 HIS A CA 1
ATOM 1028 C C . HIS A 1 133 ? -3.223 -1.316 -18.527 1.00 94.81 133 HIS A C 1
ATOM 1030 O O . HIS A 1 133 ? -2.077 -1.429 -18.082 1.00 94.81 133 HIS A O 1
ATOM 1036 N N . GLU A 1 134 ? -3.492 -1.193 -19.829 1.00 97.38 134 GLU A N 1
ATOM 1037 C CA . GLU A 1 134 ? -2.480 -1.157 -20.887 1.00 97.38 134 GLU A CA 1
ATOM 1038 C C . GLU A 1 134 ? -1.932 0.252 -21.136 1.00 97.38 134 GLU A C 1
ATOM 1040 O O . GLU A 1 134 ? -0.966 0.415 -21.885 1.00 97.38 134 GLU A O 1
ATOM 1045 N N . ILE A 1 135 ? -2.494 1.279 -20.483 1.00 97.25 135 ILE A N 1
ATOM 1046 C CA . ILE A 1 135 ? -1.993 2.644 -20.628 1.00 97.25 135 ILE A CA 1
ATOM 1047 C C . ILE A 1 135 ? -0.528 2.716 -20.194 1.00 97.25 135 ILE A C 1
ATOM 1049 O O . ILE A 1 135 ? -0.157 2.321 -19.084 1.00 97.25 135 ILE A O 1
ATOM 1053 N N . VAL A 1 136 ? 0.308 3.222 -21.098 1.00 97.12 136 VAL A N 1
ATOM 1054 C CA . VAL A 1 136 ? 1.735 3.408 -20.857 1.00 97.12 136 VAL A CA 1
ATOM 1055 C C . VAL A 1 136 ? 1.942 4.726 -20.126 1.00 97.12 136 VAL A C 1
ATOM 1057 O O . VAL A 1 136 ? 1.548 5.786 -20.611 1.00 97.12 136 VAL A O 1
ATOM 1060 N N . LEU A 1 137 ? 2.575 4.650 -18.961 1.00 96.75 137 LEU A N 1
ATOM 1061 C CA . LEU A 1 137 ? 2.798 5.774 -18.060 1.00 96.75 137 LEU A CA 1
ATOM 1062 C C . LEU A 1 137 ? 4.275 5.865 -17.680 1.00 96.75 137 LEU A C 1
ATOM 1064 O O . LEU A 1 137 ? 5.007 4.870 -17.697 1.00 96.75 137 LEU A O 1
ATOM 1068 N N . SER A 1 138 ? 4.717 7.074 -17.349 1.00 96.50 138 SER A N 1
ATOM 1069 C CA . SER A 1 138 ? 6.067 7.321 -16.849 1.00 96.50 138 SER A CA 1
ATOM 1070 C C . SER A 1 138 ? 6.189 6.995 -15.358 1.00 96.50 138 SER A C 1
ATOM 1072 O O . SER A 1 138 ? 5.205 6.952 -14.617 1.00 96.50 138 SER A O 1
ATOM 1074 N N . VAL A 1 139 ? 7.427 6.842 -14.875 1.00 96.06 139 VAL A N 1
ATOM 1075 C CA . VAL A 1 139 ? 7.709 6.739 -13.427 1.00 96.06 139 VAL A CA 1
ATOM 1076 C C . VAL A 1 139 ? 7.177 7.949 -12.645 1.00 96.06 139 VAL A C 1
ATOM 1078 O O . VAL A 1 139 ? 6.754 7.802 -11.494 1.00 96.06 139 VAL A O 1
ATOM 1081 N N . GLY A 1 140 ? 7.154 9.135 -13.263 1.00 95.69 140 GLY A N 1
ATOM 1082 C CA . GLY A 1 140 ? 6.566 10.338 -12.672 1.00 95.69 140 GLY A CA 1
ATOM 1083 C C . GLY A 1 140 ? 5.061 10.193 -12.440 1.00 95.69 140 GLY A C 1
ATOM 1084 O O . GLY A 1 140 ? 4.590 10.435 -11.330 1.00 95.69 140 GLY A O 1
ATOM 1085 N N . ASP A 1 141 ? 4.328 9.702 -13.440 1.00 96.31 141 ASP A N 1
ATOM 1086 C CA . ASP A 1 141 ? 2.878 9.483 -13.344 1.00 96.31 141 ASP A CA 1
ATOM 1087 C C . ASP A 1 141 ? 2.545 8.467 -12.248 1.00 96.31 141 ASP A C 1
ATOM 1089 O O . ASP A 1 141 ? 1.693 8.714 -11.394 1.00 96.31 141 ASP A O 1
ATOM 1093 N N . PHE A 1 142 ? 3.278 7.351 -12.204 1.00 96.44 142 PHE A N 1
ATOM 1094 C CA . PHE A 1 142 ? 3.130 6.349 -11.150 1.00 96.44 142 PHE A CA 1
ATOM 1095 C C . PHE A 1 142 ? 3.374 6.918 -9.750 1.00 96.44 142 PHE A C 1
ATOM 1097 O O . PHE A 1 142 ? 2.666 6.568 -8.801 1.00 96.44 142 PHE A O 1
ATOM 1104 N N . THR A 1 143 ? 4.362 7.805 -9.620 1.00 95.88 143 THR A N 1
ATOM 1105 C CA . THR A 1 143 ? 4.680 8.470 -8.354 1.00 95.88 143 THR A CA 1
ATOM 1106 C C . THR A 1 143 ? 3.518 9.333 -7.882 1.00 95.88 143 THR A C 1
ATOM 1108 O O . THR A 1 143 ? 3.101 9.216 -6.730 1.00 95.88 143 THR A O 1
ATOM 1111 N N . GLU A 1 144 ? 2.961 10.160 -8.764 1.00 95.94 144 GLU A N 1
ATOM 1112 C CA . GLU A 1 144 ? 1.825 11.018 -8.425 1.00 95.94 144 GLU A CA 1
ATOM 1113 C C . GLU A 1 144 ? 0.568 10.205 -8.114 1.00 95.94 144 GLU A C 1
ATOM 1115 O O . GLU A 1 144 ? -0.097 10.457 -7.107 1.00 95.94 144 GLU A O 1
ATOM 1120 N N . MET A 1 145 ? 0.296 9.153 -8.892 1.00 95.44 145 MET A N 1
ATOM 1121 C CA . MET A 1 145 ? -0.793 8.219 -8.609 1.00 95.44 145 MET A CA 1
ATOM 1122 C C . MET A 1 145 ? -0.676 7.656 -7.187 1.00 95.44 145 MET A C 1
ATOM 1124 O O . MET A 1 145 ? -1.607 7.787 -6.388 1.00 95.44 145 MET A O 1
ATOM 1128 N N . LEU A 1 146 ? 0.477 7.085 -6.833 1.00 95.25 146 LEU A N 1
ATOM 1129 C CA . LEU A 1 146 ? 0.701 6.522 -5.504 1.00 95.25 146 LEU A CA 1
ATOM 1130 C C . LEU A 1 146 ? 0.602 7.568 -4.386 1.00 95.25 146 LEU A C 1
ATOM 1132 O O . LEU A 1 146 ? 0.010 7.281 -3.342 1.00 95.25 146 LEU A O 1
ATOM 1136 N N . ARG A 1 147 ? 1.097 8.791 -4.613 1.00 94.50 147 ARG A N 1
ATOM 1137 C CA . ARG A 1 147 ? 0.976 9.907 -3.661 1.00 94.50 147 ARG A CA 1
ATOM 1138 C C . ARG A 1 147 ? -0.469 10.313 -3.398 1.00 94.50 147 ARG A C 1
ATOM 1140 O O . ARG A 1 147 ? -0.783 10.698 -2.272 1.00 94.50 147 ARG A O 1
ATOM 1147 N N . CYS A 1 148 ? -1.368 10.171 -4.375 1.00 94.38 148 CYS A N 1
ATOM 1148 C CA . CYS A 1 148 ? -2.802 10.365 -4.142 1.00 94.38 148 CYS A CA 1
ATOM 1149 C C . CYS A 1 148 ? -3.384 9.353 -3.141 1.00 94.38 148 CYS A C 1
ATOM 1151 O O . CYS A 1 148 ? -4.398 9.642 -2.508 1.00 94.38 148 CYS A O 1
ATOM 1153 N N . GLN A 1 149 ? -2.779 8.170 -2.995 1.00 94.50 149 GLN A N 1
ATOM 1154 C CA . GLN A 1 149 ? -3.237 7.139 -2.056 1.00 94.50 149 GLN A CA 1
ATOM 1155 C C . GLN A 1 149 ? -2.523 7.217 -0.702 1.00 94.50 149 GLN A C 1
ATOM 1157 O O . GLN A 1 149 ? -3.146 6.970 0.330 1.00 94.50 149 GLN A O 1
ATOM 1162 N N . CYS A 1 150 ? -1.232 7.549 -0.704 1.00 96.00 150 CYS A N 1
ATOM 1163 C CA . CYS A 1 150 ? -0.389 7.678 0.481 1.00 96.00 150 CYS A CA 1
ATOM 1164 C C . CYS A 1 150 ? 0.650 8.782 0.240 1.00 96.00 150 CYS A C 1
ATOM 1166 O O . CYS A 1 150 ? 1.601 8.609 -0.519 1.00 96.00 150 CYS A O 1
ATOM 1168 N N . ARG A 1 151 ? 0.446 9.943 0.871 1.00 95.25 151 ARG A N 1
ATOM 1169 C CA . ARG A 1 151 ? 1.220 11.165 0.596 1.00 95.25 151 ARG A CA 1
ATOM 1170 C C . ARG A 1 151 ? 2.699 11.046 0.973 1.00 95.25 151 ARG A C 1
ATOM 1172 O O . ARG A 1 151 ? 3.544 11.654 0.326 1.00 95.25 151 ARG A O 1
ATOM 1179 N N . ASP A 1 152 ? 2.988 10.294 2.025 1.00 95.94 152 ASP A N 1
ATOM 1180 C CA . ASP A 1 152 ? 4.311 10.071 2.609 1.00 95.94 152 ASP A CA 1
ATOM 1181 C C . ASP A 1 152 ? 4.937 8.736 2.167 1.00 95.94 152 ASP A C 1
ATOM 1183 O O . ASP A 1 152 ? 5.839 8.222 2.827 1.00 95.94 152 ASP A O 1
ATOM 1187 N N . LEU A 1 153 ? 4.472 8.162 1.047 1.00 94.31 153 LEU A N 1
ATOM 1188 C CA . LEU A 1 153 ? 5.023 6.920 0.513 1.00 94.31 153 LEU A CA 1
ATOM 1189 C C . LEU A 1 153 ? 6.523 7.081 0.172 1.00 94.31 153 LEU A C 1
ATOM 1191 O O . LEU A 1 153 ? 6.880 7.994 -0.580 1.00 94.31 153 LEU A O 1
ATOM 1195 N N . PRO A 1 154 ? 7.407 6.179 0.645 1.00 92.50 154 PRO A N 1
ATOM 1196 C CA . PRO A 1 154 ? 8.829 6.237 0.334 1.00 92.50 154 PRO A CA 1
ATOM 1197 C C . PRO A 1 154 ? 9.111 6.108 -1.163 1.00 92.50 154 PRO A C 1
ATOM 1199 O O . PRO A 1 154 ? 8.739 5.117 -1.797 1.00 92.50 154 PRO A O 1
ATOM 1202 N N . THR A 1 155 ? 9.865 7.062 -1.711 1.00 89.44 155 THR A N 1
ATOM 1203 C CA . THR A 1 155 ? 10.297 7.058 -3.119 1.00 89.44 155 THR A CA 1
ATOM 1204 C C . THR A 1 155 ? 11.062 5.784 -3.487 1.00 89.44 155 THR A C 1
ATOM 1206 O O . THR A 1 155 ? 10.966 5.296 -4.609 1.00 89.44 155 THR A O 1
ATOM 1209 N N . GLN A 1 156 ? 11.785 5.196 -2.536 1.00 89.19 156 GLN A N 1
ATOM 1210 C CA . GLN A 1 156 ? 12.541 3.962 -2.729 1.00 89.19 156 GLN A CA 1
ATOM 1211 C C . GLN A 1 156 ? 11.670 2.787 -3.172 1.00 89.19 156 GLN A C 1
ATOM 1213 O O . GLN A 1 156 ? 12.111 2.015 -4.013 1.00 89.19 156 GLN A O 1
ATOM 1218 N N . LEU A 1 157 ? 10.426 2.676 -2.693 1.00 92.06 157 LEU A N 1
ATOM 1219 C CA . LEU A 1 157 ? 9.517 1.618 -3.149 1.00 92.06 157 LEU A CA 1
ATOM 1220 C C . LEU A 1 157 ? 9.206 1.745 -4.642 1.00 92.06 157 LEU A C 1
ATOM 1222 O O . LEU A 1 157 ? 9.102 0.747 -5.350 1.00 92.06 157 LEU A O 1
ATOM 1226 N N . ILE A 1 158 ? 9.087 2.982 -5.122 1.00 93.38 158 ILE A N 1
ATOM 1227 C CA . ILE A 1 158 ? 8.825 3.286 -6.529 1.00 93.38 158 ILE A CA 1
ATOM 1228 C C . ILE A 1 158 ? 10.068 2.965 -7.358 1.00 93.38 158 ILE A C 1
ATOM 1230 O O . ILE A 1 158 ? 9.966 2.326 -8.403 1.00 93.38 158 ILE A O 1
ATOM 1234 N N . LEU A 1 159 ? 11.253 3.340 -6.868 1.00 91.62 159 LEU A N 1
ATOM 1235 C CA . LEU A 1 159 ? 12.522 3.000 -7.512 1.00 91.62 159 LEU A CA 1
ATOM 1236 C C . LEU A 1 159 ? 12.729 1.482 -7.587 1.00 91.62 159 LEU A C 1
ATOM 1238 O O . LEU A 1 159 ? 13.090 0.981 -8.645 1.00 91.62 159 LEU A O 1
ATOM 1242 N N . GLN A 1 160 ? 12.435 0.733 -6.520 1.00 90.69 160 GLN A N 1
ATOM 1243 C CA . GLN A 1 160 ? 12.470 -0.737 -6.521 1.00 90.69 160 GLN A CA 1
ATOM 1244 C C . GLN A 1 160 ? 11.510 -1.327 -7.550 1.00 90.69 160 GLN A C 1
ATOM 1246 O O . GLN A 1 160 ? 11.892 -2.212 -8.313 1.00 90.69 160 GLN A O 1
ATOM 1251 N N . ALA A 1 161 ? 10.287 -0.804 -7.614 1.00 94.44 161 ALA A N 1
ATOM 1252 C CA . ALA A 1 161 ? 9.280 -1.271 -8.556 1.00 94.44 161 ALA A CA 1
ATOM 1253 C C . ALA A 1 161 ? 9.630 -0.961 -10.020 1.00 94.44 161 ALA A C 1
ATOM 1255 O O . ALA A 1 161 ? 9.097 -1.603 -10.916 1.00 94.44 161 ALA A O 1
ATOM 1256 N N . THR A 1 162 ? 10.518 0.003 -10.283 1.00 94.81 162 THR A N 1
ATOM 1257 C CA . THR A 1 162 ? 10.799 0.518 -11.637 1.00 94.81 162 THR A CA 1
ATOM 1258 C C . THR A 1 162 ? 12.253 0.344 -12.081 1.00 94.81 162 THR A C 1
ATOM 1260 O O . THR A 1 162 ? 12.590 0.670 -13.219 1.00 94.81 162 THR A O 1
ATOM 1263 N N . CYS A 1 163 ? 13.138 -0.193 -11.234 1.00 90.38 163 CYS A N 1
ATOM 1264 C CA . CYS A 1 163 ? 14.569 -0.317 -11.539 1.00 90.38 163 CYS A CA 1
ATOM 1265 C C . CYS A 1 163 ? 14.880 -1.268 -12.702 1.00 90.38 163 CYS A C 1
ATOM 1267 O O . CYS A 1 163 ? 15.929 -1.136 -13.325 1.00 90.38 163 CYS A O 1
ATOM 1269 N N . HIS A 1 164 ? 13.974 -2.201 -12.995 1.00 89.69 164 HIS A N 1
ATOM 1270 C CA . HIS A 1 164 ? 14.098 -3.176 -14.076 1.00 89.69 164 HIS A CA 1
ATOM 1271 C C . HIS A 1 164 ? 13.640 -2.639 -15.443 1.00 89.69 164 HIS A C 1
ATOM 1273 O O . HIS A 1 164 ? 13.818 -3.319 -16.451 1.00 89.69 164 HIS A O 1
ATOM 1279 N N . LEU A 1 165 ? 13.021 -1.454 -15.482 1.00 93.62 165 LEU A N 1
ATOM 1280 C CA . LEU A 1 165 ? 12.527 -0.855 -16.718 1.00 93.62 165 LEU A CA 1
ATOM 1281 C C . LEU A 1 165 ? 13.684 -0.294 -17.547 1.00 93.62 165 LEU A C 1
ATOM 1283 O O . LEU A 1 165 ? 14.617 0.309 -17.013 1.00 93.62 165 LEU A O 1
ATOM 1287 N N . VAL A 1 166 ? 13.587 -0.471 -18.862 1.00 91.94 166 VAL A N 1
ATOM 1288 C CA . VAL A 1 166 ? 14.547 0.077 -19.823 1.00 91.94 166 VAL A CA 1
ATOM 1289 C C . VAL A 1 166 ? 14.293 1.576 -19.989 1.00 91.94 166 VAL A C 1
ATOM 1291 O O . VAL A 1 166 ? 13.147 2.022 -19.992 1.00 91.94 166 VAL A O 1
ATOM 1294 N N . GLU A 1 167 ? 15.368 2.355 -20.092 1.00 92.81 167 GLU A N 1
ATOM 1295 C CA . GLU A 1 167 ? 15.289 3.777 -20.432 1.00 92.81 167 GLU A CA 1
ATOM 1296 C C . GLU A 1 167 ? 15.070 3.953 -21.936 1.00 92.81 167 GLU A C 1
ATOM 1298 O O . GLU A 1 167 ? 15.795 3.383 -22.757 1.00 92.81 167 GLU A O 1
ATOM 1303 N N . ASP A 1 168 ? 14.067 4.757 -22.279 1.00 90.19 168 ASP A N 1
ATOM 1304 C CA . ASP A 1 168 ? 13.762 5.159 -23.646 1.00 90.19 168 ASP A CA 1
ATOM 1305 C C . ASP A 1 168 ? 14.802 6.167 -24.176 1.00 90.19 168 ASP A C 1
ATOM 1307 O O . ASP A 1 168 ? 15.695 6.633 -23.464 1.00 90.19 168 ASP A O 1
ATOM 1311 N N . GLN A 1 169 ? 14.689 6.537 -25.456 1.00 90.12 169 GLN A N 1
ATOM 1312 C CA . GLN A 1 169 ? 15.615 7.476 -26.113 1.00 90.12 169 GLN A CA 1
ATOM 1313 C C . GLN A 1 169 ? 15.629 8.872 -25.470 1.00 90.12 169 GLN A C 1
ATOM 1315 O O . GLN A 1 169 ? 16.619 9.590 -25.578 1.00 90.12 169 GLN A O 1
ATOM 1320 N N . ASP A 1 170 ? 14.543 9.248 -24.800 1.00 91.62 170 ASP A N 1
ATOM 1321 C CA . ASP A 1 170 ? 14.388 10.492 -24.047 1.00 91.62 170 ASP A CA 1
ATOM 1322 C C . ASP A 1 170 ? 14.801 10.359 -22.566 1.00 91.62 170 ASP A C 1
ATOM 1324 O O . ASP A 1 170 ? 14.561 11.263 -21.764 1.00 91.62 170 ASP A O 1
ATOM 1328 N N . GLY A 1 171 ? 15.422 9.235 -22.189 1.00 89.62 171 GLY A N 1
ATOM 1329 C CA . GLY A 1 171 ? 15.914 8.962 -20.837 1.00 89.62 171 GLY A CA 1
ATOM 1330 C C . GLY A 1 171 ? 14.815 8.679 -19.811 1.00 89.62 171 GLY A C 1
ATOM 1331 O O . GLY A 1 171 ? 15.095 8.591 -18.617 1.00 89.62 171 GLY A O 1
ATOM 1332 N N . GLN A 1 172 ? 13.560 8.550 -20.245 1.00 91.19 172 GLN A N 1
ATOM 1333 C CA . GLN A 1 172 ? 12.438 8.224 -19.372 1.00 91.19 172 GLN A CA 1
ATOM 1334 C C . GLN A 1 172 ? 12.226 6.713 -19.308 1.00 91.19 172 GLN A C 1
ATOM 1336 O O . GLN A 1 172 ? 12.436 5.996 -20.281 1.00 91.19 172 GLN A O 1
ATOM 1341 N N . ARG A 1 173 ? 11.767 6.223 -18.155 1.00 94.50 173 ARG A N 1
ATOM 1342 C CA . ARG A 1 173 ? 11.310 4.837 -18.000 1.00 94.50 173 ARG A CA 1
ATOM 1343 C C . ARG A 1 173 ? 9.792 4.817 -18.024 1.00 94.50 173 ARG A C 1
ATOM 1345 O O . ARG A 1 173 ? 9.152 5.604 -17.317 1.00 94.50 173 ARG A O 1
ATOM 1352 N N . ARG A 1 174 ? 9.228 3.918 -18.825 1.00 96.12 1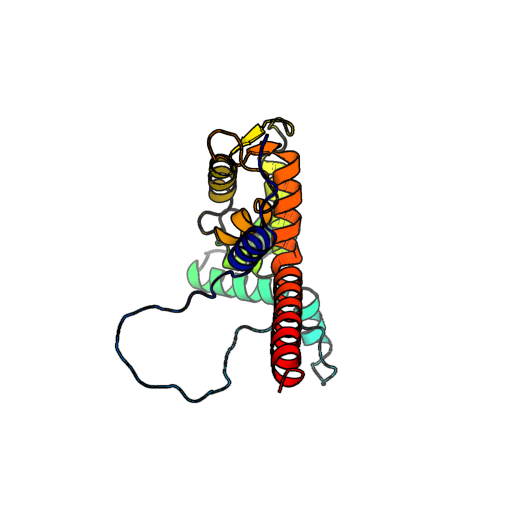74 ARG A N 1
ATOM 1353 C CA . ARG A 1 174 ? 7.782 3.771 -19.002 1.00 96.12 174 ARG A CA 1
ATOM 1354 C C . ARG A 1 174 ? 7.366 2.312 -18.901 1.00 96.12 174 ARG A C 1
ATOM 1356 O O . ARG A 1 174 ? 8.141 1.414 -19.218 1.00 96.12 174 ARG A O 1
ATOM 1363 N N . ALA A 1 175 ? 6.143 2.083 -18.444 1.00 96.88 175 ALA A N 1
ATOM 1364 C CA . ALA A 1 175 ? 5.533 0.758 -18.391 1.00 96.88 175 ALA A CA 1
ATOM 1365 C C . ALA A 1 175 ? 4.010 0.870 -18.492 1.00 96.88 175 ALA A C 1
ATOM 1367 O O . ALA A 1 175 ? 3.455 1.949 -18.279 1.00 96.88 175 ALA A O 1
ATOM 1368 N N . SER A 1 176 ? 3.331 -0.243 -18.778 1.00 97.62 176 SER A N 1
ATOM 1369 C CA . SER A 1 176 ? 1.878 -0.300 -18.612 1.00 97.62 176 SER A CA 1
ATOM 1370 C C . SER A 1 176 ? 1.502 -0.202 -17.131 1.00 97.62 176 SER A C 1
ATOM 1372 O O . SER A 1 176 ? 2.254 -0.652 -16.253 1.00 97.62 176 SER A O 1
ATOM 1374 N N . LEU A 1 177 ? 0.323 0.351 -16.840 1.00 96.88 177 LEU A N 1
ATOM 1375 C CA . LEU A 1 177 ? -0.205 0.412 -15.477 1.00 96.88 177 LEU A CA 1
ATOM 1376 C C . LEU A 1 177 ? -0.261 -0.977 -14.824 1.00 96.88 177 LEU A C 1
ATOM 1378 O O . LEU A 1 177 ? 0.094 -1.113 -13.652 1.00 96.88 177 LEU A O 1
ATOM 1382 N N . GLN A 1 178 ? -0.634 -2.018 -15.574 1.00 96.88 178 GLN A N 1
ATOM 1383 C CA . GLN A 1 178 ? -0.635 -3.395 -15.075 1.00 96.88 178 GLN A CA 1
ATOM 1384 C C . GLN A 1 178 ? 0.750 -3.846 -14.603 1.00 96.88 178 GLN A C 1
ATOM 1386 O O . GLN A 1 178 ? 0.886 -4.375 -13.496 1.00 96.88 178 GLN A O 1
ATOM 1391 N N . THR A 1 179 ? 1.772 -3.625 -15.434 1.00 96.88 179 THR A N 1
ATOM 1392 C CA . THR A 1 179 ? 3.158 -4.017 -15.143 1.00 96.88 179 THR A CA 1
ATOM 1393 C C . THR A 1 179 ? 3.644 -3.322 -13.880 1.00 96.88 179 THR A C 1
ATOM 1395 O O . THR A 1 179 ? 4.185 -3.960 -12.974 1.00 96.88 179 THR A O 1
ATOM 1398 N N . PHE A 1 180 ? 3.382 -2.018 -13.782 1.00 96.88 180 PHE A N 1
ATOM 1399 C CA . PHE A 1 180 ? 3.756 -1.241 -12.614 1.00 96.88 180 PHE A CA 1
ATOM 1400 C C . PHE A 1 180 ? 3.039 -1.703 -11.344 1.00 96.88 180 PHE A C 1
ATOM 1402 O O . PHE A 1 180 ? 3.697 -1.947 -10.335 1.00 96.88 180 PHE A O 1
ATOM 1409 N N . LEU A 1 181 ? 1.710 -1.858 -11.370 1.00 96.50 181 LEU A N 1
ATOM 1410 C CA . LEU A 1 181 ? 0.948 -2.282 -10.192 1.00 96.50 181 LEU A CA 1
ATOM 1411 C C . LEU A 1 181 ? 1.395 -3.660 -9.698 1.00 96.50 181 LEU A C 1
ATOM 1413 O O . LEU A 1 181 ? 1.475 -3.867 -8.486 1.00 96.50 181 LEU A O 1
ATOM 1417 N N . ALA A 1 182 ? 1.727 -4.583 -10.604 1.00 96.25 182 ALA A N 1
ATOM 1418 C CA . ALA A 1 182 ? 2.267 -5.891 -10.246 1.00 96.25 182 ALA A CA 1
ATOM 1419 C C . ALA A 1 182 ? 3.646 -5.777 -9.571 1.00 96.25 182 ALA A C 1
ATOM 1421 O O . ALA A 1 182 ? 3.836 -6.308 -8.472 1.00 96.25 182 ALA A O 1
ATOM 1422 N N . ALA A 1 183 ? 4.581 -5.041 -10.181 1.00 96.12 183 ALA A N 1
ATOM 1423 C CA . ALA A 1 183 ? 5.923 -4.838 -9.635 1.00 96.12 183 ALA A CA 1
ATOM 1424 C C . ALA A 1 183 ? 5.885 -4.116 -8.279 1.00 96.12 183 ALA A C 1
ATOM 1426 O O . ALA A 1 183 ? 6.485 -4.577 -7.309 1.00 96.12 183 ALA A O 1
ATOM 1427 N N . PHE A 1 184 ? 5.108 -3.036 -8.177 1.00 96.75 184 PHE A N 1
ATOM 1428 C CA . PHE A 1 184 ? 4.913 -2.298 -6.932 1.00 96.75 184 PHE A CA 1
ATOM 1429 C C . PHE A 1 184 ? 4.308 -3.178 -5.839 1.00 96.75 184 PHE A C 1
ATOM 1431 O O . PHE A 1 184 ? 4.809 -3.181 -4.716 1.00 96.75 184 PHE A O 1
ATOM 1438 N N . SER A 1 185 ? 3.275 -3.965 -6.159 1.00 96.44 185 SER A N 1
ATOM 1439 C CA . SER A 1 185 ? 2.649 -4.877 -5.195 1.00 96.44 185 SER A CA 1
ATOM 1440 C C . SER A 1 185 ? 3.658 -5.871 -4.625 1.00 96.44 185 SER A C 1
ATOM 1442 O O . SER A 1 185 ? 3.690 -6.079 -3.411 1.00 96.44 185 SER A O 1
ATOM 1444 N N . ALA A 1 186 ? 4.522 -6.437 -5.473 1.00 93.31 186 ALA A N 1
ATOM 1445 C CA . ALA A 1 186 ? 5.579 -7.341 -5.038 1.00 93.31 186 ALA A CA 1
ATOM 1446 C C . ALA A 1 186 ? 6.620 -6.626 -4.158 1.00 93.31 186 ALA A C 1
ATOM 1448 O O . ALA A 1 186 ? 6.911 -7.091 -3.053 1.00 93.31 186 ALA A O 1
ATOM 1449 N N . CYS A 1 187 ? 7.136 -5.476 -4.604 1.00 93.19 187 CYS A N 1
ATOM 1450 C CA . CYS A 1 187 ? 8.138 -4.702 -3.867 1.00 93.19 187 CYS A CA 1
ATOM 1451 C C . CYS A 1 187 ? 7.631 -4.220 -2.506 1.00 93.19 187 CYS A C 1
ATOM 1453 O O . CYS A 1 187 ? 8.379 -4.244 -1.530 1.00 93.19 187 CYS A O 1
ATOM 1455 N N . PHE A 1 188 ? 6.371 -3.793 -2.429 1.00 95.00 188 PHE A N 1
ATOM 1456 C CA . PHE A 1 188 ? 5.763 -3.299 -1.201 1.00 95.00 188 PHE A CA 1
ATOM 1457 C C . PHE A 1 188 ? 5.418 -4.434 -0.231 1.00 95.00 188 PHE A C 1
ATOM 1459 O O . PHE A 1 188 ? 5.776 -4.374 0.945 1.00 95.00 188 PHE A O 1
ATOM 1466 N N . PHE A 1 189 ? 4.770 -5.503 -0.705 1.00 94.19 189 PHE A N 1
ATOM 1467 C CA . PHE A 1 189 ? 4.361 -6.608 0.164 1.00 94.19 189 PHE A CA 1
ATOM 1468 C C . PHE A 1 189 ? 5.567 -7.370 0.729 1.00 94.19 189 PHE A C 1
ATOM 1470 O O . PHE A 1 189 ? 5.642 -7.615 1.936 1.00 94.19 189 PHE A O 1
ATOM 1477 N N . PHE A 1 190 ? 6.540 -7.689 -0.131 1.00 90.81 190 PHE A N 1
ATOM 1478 C CA . PHE A 1 190 ? 7.730 -8.462 0.227 1.00 90.81 190 PHE A CA 1
ATOM 1479 C C . PHE A 1 190 ? 8.929 -7.593 0.612 1.00 90.81 190 PHE A C 1
ATOM 1481 O O . PHE A 1 190 ? 10.038 -8.115 0.692 1.00 90.81 190 PHE A O 1
ATOM 1488 N N . ASN A 1 191 ? 8.741 -6.296 0.878 1.00 87.38 191 ASN A N 1
ATOM 1489 C CA . ASN A 1 191 ? 9.850 -5.359 1.071 1.00 87.38 191 ASN A CA 1
ATOM 1490 C C . ASN A 1 191 ? 10.895 -5.853 2.083 1.00 87.38 191 ASN A C 1
ATOM 1492 O O . ASN A 1 191 ? 12.088 -5.882 1.799 1.00 87.38 191 ASN A O 1
ATOM 1496 N N . GLU A 1 192 ? 10.440 -6.335 3.241 1.00 84.00 192 GLU A N 1
ATOM 1497 C CA . GLU A 1 192 ? 11.325 -6.866 4.281 1.00 84.00 192 GLU A CA 1
ATOM 1498 C C . GLU A 1 192 ? 12.099 -8.106 3.836 1.00 84.00 192 GLU A C 1
ATOM 1500 O O . GLU A 1 192 ? 13.266 -8.270 4.190 1.00 84.00 192 GLU A O 1
ATOM 1505 N N . PHE A 1 193 ? 11.449 -8.993 3.085 1.00 85.25 193 PHE A N 1
ATOM 1506 C CA . PHE A 1 193 ? 12.091 -10.187 2.552 1.00 85.25 193 PHE A CA 1
ATOM 1507 C C . PHE A 1 193 ? 13.137 -9.808 1.502 1.00 85.25 193 PHE A C 1
ATOM 1509 O O . PHE A 1 193 ? 14.258 -10.315 1.545 1.00 85.25 193 PHE A O 1
ATOM 1516 N N . LEU A 1 194 ? 12.805 -8.881 0.605 1.00 82.38 194 LEU A N 1
ATOM 1517 C CA . LEU A 1 194 ? 13.717 -8.435 -0.441 1.00 82.38 194 LEU A CA 1
ATOM 1518 C C . LEU A 1 194 ? 14.940 -7.721 0.147 1.00 82.38 194 LEU A C 1
ATOM 1520 O O . LEU A 1 194 ? 16.060 -8.039 -0.244 1.00 82.38 194 LEU A O 1
ATOM 1524 N N . ASN A 1 195 ? 14.748 -6.846 1.140 1.00 80.56 195 ASN A N 1
ATOM 1525 C CA . ASN A 1 195 ? 15.851 -6.165 1.824 1.00 80.56 195 ASN A CA 1
ATOM 1526 C C . ASN A 1 195 ? 16.777 -7.171 2.525 1.00 80.56 195 ASN A C 1
ATOM 1528 O O . ASN A 1 195 ? 17.982 -7.140 2.306 1.00 80.56 195 ASN A O 1
ATOM 1532 N N . LYS A 1 196 ? 16.225 -8.140 3.273 1.00 82.69 196 LYS A N 1
ATOM 1533 C CA . LYS A 1 196 ? 17.032 -9.209 3.895 1.00 82.69 196 LYS A CA 1
ATOM 1534 C C . LYS A 1 196 ? 17.814 -10.021 2.863 1.00 82.69 196 LYS A C 1
ATOM 1536 O O . LYS A 1 196 ? 18.971 -10.357 3.090 1.00 82.69 196 LYS A O 1
ATOM 1541 N N . THR A 1 197 ? 17.185 -10.356 1.738 1.00 83.62 197 THR A N 1
ATOM 1542 C CA . THR A 1 197 ? 17.838 -11.122 0.667 1.00 83.62 197 THR A CA 1
ATOM 1543 C C . THR A 1 197 ? 18.987 -10.326 0.044 1.00 83.62 197 THR A C 1
ATOM 1545 O O . THR A 1 197 ? 20.055 -10.877 -0.214 1.00 83.62 197 THR A O 1
ATOM 1548 N N . HIS A 1 198 ? 18.789 -9.022 -0.149 1.00 79.62 198 HIS A N 1
ATOM 1549 C CA . HIS A 1 198 ? 19.809 -8.105 -0.644 1.00 79.62 198 HIS A CA 1
ATOM 1550 C C . HIS A 1 198 ? 20.985 -7.955 0.336 1.00 79.62 198 HIS A C 1
ATOM 1552 O O . HIS A 1 198 ? 22.139 -7.995 -0.091 1.00 79.62 198 HIS A O 1
ATOM 1558 N N . ASP A 1 199 ? 20.712 -7.855 1.639 1.00 79.81 199 ASP A N 1
ATOM 1559 C CA . ASP A 1 199 ? 21.748 -7.792 2.675 1.00 79.81 199 ASP A CA 1
ATOM 1560 C C . ASP A 1 199 ? 22.627 -9.054 2.653 1.00 79.81 199 ASP A C 1
ATOM 1562 O O . ASP A 1 199 ? 23.848 -8.956 2.533 1.00 79.81 199 ASP A O 1
ATOM 1566 N N . ILE A 1 200 ? 22.005 -10.240 2.632 1.00 85.12 200 ILE A N 1
ATOM 1567 C CA . ILE A 1 200 ? 22.713 -11.530 2.537 1.00 85.12 200 ILE A CA 1
ATOM 1568 C C . ILE A 1 200 ? 23.555 -11.612 1.257 1.00 85.12 200 ILE A C 1
ATOM 1570 O O . ILE A 1 200 ? 24.676 -12.126 1.269 1.00 85.12 200 ILE A O 1
ATOM 1574 N N . TYR A 1 201 ? 23.031 -11.139 0.125 1.00 83.12 201 TYR A N 1
ATOM 1575 C CA . TYR A 1 201 ? 23.780 -11.143 -1.131 1.00 83.12 201 TYR A CA 1
ATOM 1576 C C . TYR A 1 201 ? 25.043 -10.275 -1.042 1.00 83.12 201 TYR A C 1
ATOM 1578 O O . TYR A 1 201 ? 26.117 -10.721 -1.449 1.00 83.12 201 TYR A O 1
ATOM 1586 N N . ASN A 1 202 ? 24.931 -9.077 -0.465 1.00 79.94 202 ASN A N 1
ATOM 1587 C CA . ASN A 1 202 ? 26.051 -8.145 -0.335 1.00 79.94 202 ASN A CA 1
ATOM 1588 C C . ASN A 1 202 ? 27.116 -8.613 0.663 1.00 79.94 202 ASN A C 1
ATOM 1590 O O . ASN A 1 202 ? 28.307 -8.415 0.433 1.00 79.94 202 ASN A O 1
ATOM 1594 N N . GLU A 1 203 ? 26.713 -9.269 1.751 1.00 85.00 203 GLU A N 1
ATOM 1595 C CA . GLU A 1 203 ? 27.658 -9.907 2.675 1.00 85.00 203 GLU A CA 1
ATOM 1596 C C . GLU A 1 203 ? 28.492 -10.980 1.956 1.00 85.00 203 GLU A C 1
ATOM 1598 O O . GLU A 1 203 ? 29.714 -11.048 2.105 1.00 85.00 203 GLU A O 1
ATOM 1603 N N . ASN A 1 204 ? 27.845 -11.784 1.108 1.00 80.50 204 ASN A N 1
ATOM 1604 C CA . ASN A 1 204 ? 28.506 -12.847 0.358 1.00 80.50 204 ASN A CA 1
ATOM 1605 C C . ASN A 1 204 ? 29.389 -12.335 -0.789 1.00 80.50 204 ASN A C 1
ATOM 1607 O O . ASN A 1 204 ? 30.408 -12.961 -1.091 1.00 80.50 204 ASN A O 1
ATOM 1611 N N . SER A 1 205 ? 29.023 -11.234 -1.451 1.00 77.69 205 SER A N 1
ATOM 1612 C CA . SER A 1 205 ? 29.871 -10.629 -2.486 1.00 77.69 205 SER A CA 1
ATOM 1613 C C . SER A 1 205 ? 31.129 -10.007 -1.875 1.00 77.69 205 SER A C 1
ATOM 1615 O O . SER A 1 205 ? 32.231 -10.322 -2.320 1.00 77.69 205 SER A O 1
ATOM 1617 N N . ALA A 1 206 ? 30.996 -9.256 -0.778 1.00 73.62 206 ALA A N 1
ATOM 1618 C CA . ALA A 1 206 ? 32.134 -8.671 -0.064 1.00 73.62 206 ALA A CA 1
ATOM 1619 C C . ALA A 1 206 ? 33.104 -9.734 0.495 1.00 73.62 206 ALA A C 1
ATOM 1621 O O . ALA A 1 206 ? 34.328 -9.558 0.470 1.00 73.62 206 ALA A O 1
ATOM 1622 N N . ALA A 1 207 ? 32.580 -10.872 0.966 1.00 71.75 207 ALA A N 1
ATOM 1623 C CA . ALA A 1 207 ? 33.398 -11.994 1.428 1.00 71.75 207 ALA A CA 1
ATOM 1624 C C . ALA A 1 207 ? 34.208 -12.655 0.294 1.00 71.75 207 ALA A C 1
ATOM 1626 O O . ALA A 1 207 ? 35.336 -13.102 0.521 1.00 71.75 207 ALA A O 1
ATOM 1627 N N . LYS A 1 208 ? 33.669 -12.700 -0.934 1.00 69.00 208 LYS A N 1
ATOM 1628 C CA . LYS A 1 208 ? 34.387 -13.229 -2.107 1.00 69.00 208 LYS A CA 1
ATOM 1629 C C . LYS A 1 208 ? 35.544 -12.325 -2.524 1.00 69.00 208 LYS A C 1
ATOM 1631 O 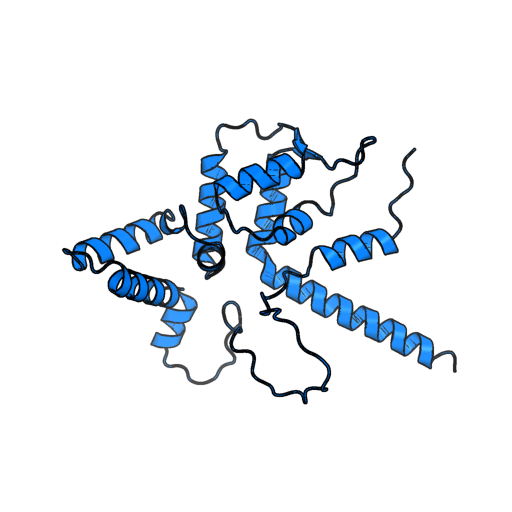O . LYS A 1 208 ? 36.641 -12.838 -2.740 1.00 69.00 208 LYS A O 1
ATOM 1636 N N . ASP A 1 209 ? 35.337 -11.012 -2.549 1.00 65.75 209 ASP A N 1
ATOM 1637 C CA . ASP A 1 209 ? 36.387 -10.048 -2.904 1.00 65.75 209 ASP A CA 1
ATOM 1638 C C . ASP A 1 209 ? 37.549 -10.087 -1.894 1.00 65.75 209 ASP A C 1
ATOM 1640 O O . ASP A 1 209 ? 38.723 -10.095 -2.267 1.00 65.75 209 ASP A O 1
ATOM 1644 N N . SER A 1 210 ? 37.227 -10.234 -0.606 1.00 65.44 210 SER A N 1
ATOM 1645 C CA . SER A 1 210 ? 38.211 -10.353 0.481 1.00 65.44 210 SER A CA 1
ATOM 1646 C C . SER A 1 210 ? 39.066 -11.626 0.387 1.00 65.44 210 SER A C 1
ATOM 1648 O O . SER A 1 210 ? 40.261 -11.602 0.686 1.00 65.44 210 SER A O 1
ATOM 1650 N N . ASN A 1 211 ? 38.468 -12.744 -0.037 1.00 61.19 211 ASN A N 1
ATOM 1651 C CA . ASN A 1 211 ? 39.175 -14.014 -0.207 1.00 61.19 211 ASN A CA 1
ATOM 1652 C C . ASN A 1 211 ? 40.016 -14.057 -1.491 1.00 61.19 211 ASN A C 1
ATOM 1654 O O . ASN A 1 211 ? 41.080 -14.672 -1.483 1.00 61.19 211 ASN A O 1
ATOM 1658 N N . SER A 1 212 ? 39.595 -13.370 -2.559 1.00 57.66 212 SER A N 1
ATOM 1659 C CA . SER A 1 212 ? 40.388 -13.241 -3.790 1.00 57.66 212 SER A CA 1
ATOM 1660 C C . SER A 1 212 ? 41.696 -12.484 -3.536 1.00 57.66 212 SER A C 1
ATOM 1662 O O . SER A 1 212 ? 42.764 -12.957 -3.909 1.00 57.66 212 SER A O 1
ATOM 1664 N N . ILE A 1 213 ? 41.640 -11.374 -2.790 1.00 56.28 213 ILE A N 1
ATOM 1665 C CA . ILE A 1 213 ? 42.820 -10.561 -2.434 1.00 56.28 213 ILE A CA 1
ATOM 1666 C C . ILE A 1 213 ? 43.818 -11.342 -1.558 1.00 56.28 213 ILE A C 1
ATOM 1668 O O . ILE A 1 213 ? 45.018 -11.067 -1.566 1.00 56.28 213 ILE A O 1
ATOM 1672 N N . ARG A 1 214 ? 43.338 -12.323 -0.786 1.00 54.16 214 ARG A N 1
ATOM 1673 C CA . ARG A 1 214 ? 44.174 -13.139 0.105 1.00 54.16 214 ARG A CA 1
ATOM 1674 C C . ARG A 1 214 ? 44.812 -14.345 -0.591 1.00 54.16 214 ARG A C 1
ATOM 1676 O O . ARG A 1 214 ? 45.771 -14.879 -0.055 1.00 54.16 214 ARG A O 1
ATOM 1683 N N . SER A 1 215 ? 44.294 -14.761 -1.748 1.00 55.09 215 SER A N 1
ATOM 1684 C CA . SER A 1 215 ? 44.846 -15.866 -2.546 1.00 55.09 215 SER A CA 1
ATOM 1685 C C . SER A 1 215 ? 45.916 -15.418 -3.552 1.00 55.09 215 SER A C 1
ATOM 1687 O O . SER A 1 215 ? 46.582 -16.270 -4.134 1.00 55.09 215 SER A O 1
ATOM 1689 N N . GLU A 1 216 ? 46.071 -14.110 -3.770 1.00 49.28 216 GLU A N 1
ATOM 1690 C CA . GLU A 1 216 ? 47.071 -13.506 -4.669 1.00 49.28 216 GLU A CA 1
ATOM 1691 C C . GLU A 1 216 ? 48.293 -12.927 -3.918 1.00 49.28 216 GLU A C 1
ATOM 1693 O O . GLU A 1 216 ? 49.113 -12.225 -4.510 1.00 49.28 216 GLU A O 1
ATOM 1698 N N . ARG A 1 217 ? 48.428 -13.215 -2.616 1.00 43.00 217 ARG A N 1
ATOM 1699 C CA . ARG A 1 217 ? 49.621 -12.938 -1.797 1.00 43.00 217 ARG A CA 1
ATOM 1700 C C . ARG A 1 217 ? 50.251 -14.236 -1.324 1.00 43.00 217 ARG A C 1
ATOM 1702 O O . ARG A 1 217 ? 51.494 -14.249 -1.215 1.00 43.00 217 ARG A O 1
#